Protein AF-A0A9N9L934-F1 (afdb_monomer_lite)

Secondary structure (DSSP, 8-state):
--S----S-HHHHHHHHHHHHHHHHHHHHHHHHHHHHHHHHHHT--TT---HHHHHHHHHHHT-HHHHHHHHHH-SSGGGGGGG---SEEPPPPHHHHHHHHHHHHHHHHHHS-GGGPPP---HHHHHHHTT-SEE--SS-TTT--S-BB-TT-S-SSS--SGGGHHHHH---GGGTEEEEEEEEEEE-SSSEEEEEEEEEE--TT-GGGTT-SS-EEEEEEEE-GGGHHHHHHHHHHHHHHHHHHHHHHHTT-

Sequence (254 aa):
MHDACAMISAGNLRETLSNRLAQYRAKIMKYNETILDRELAKQQIDKESERKSNIASILEELWGGDRRVVLQKDIRKVSDLYQLIPDGTVPLRDPESQSKTFLRLEAELNQTIVESHRPISLPDEIKVFASLTGGLVGPGFAMLQETTVVTALLPSCFEVKSPDSLPNATGLLAKYGWEFLAGFQWGGSGHEGTSHVVYGICTNKDEHHFEKAETLGWLYVMTYSYDQVEVYKYLDEFVEDYTEAYAEMCEHWG

pLDDT: mean 74.45, std 14.85, range [29.39, 95.38]

Foldseek 3Di:
DPPPPDDPDPVVLLVLLLVLLVVLLVVQLVVLVVVLVVVCVVVVHDQFDQDLVSLLVSCVVFADDPVSVVVSVVDRGNVVVSVVAGSQFAAADDPVVLVVLQVVVQVVLCVQFDPVPPRDHDDVSLVSNSRNTQWGQFHGYNVGSQWWTQGSGDFDPDDCPDQVCVCVVQVQDVVQQKDWGGKGWRITTPAWKTKIKTWIAHPDCVPPVCNPRNDTDIDIGMGGDDDPCPRVVSVVVSVVSSVVVVVVVVVVPD

Organism: NCBI:txid746836

Structure (mmCIF, N/CA/C/O backbone):
data_AF-A0A9N9L934-F1
#
_entry.id   AF-A0A9N9L934-F1
#
loop_
_atom_site.group_PDB
_atom_site.id
_atom_site.type_symbol
_atom_site.label_atom_id
_atom_site.label_alt_id
_atom_site.label_comp_id
_atom_site.label_asym_id
_atom_site.label_entity_id
_atom_site.label_seq_id
_atom_site.pdbx_PDB_ins_code
_atom_site.Cartn_x
_atom_site.Cartn_y
_atom_site.Cartn_z
_atom_site.occupancy
_atom_site.B_iso_or_equiv
_atom_site.auth_seq_id
_atom_site.auth_comp_id
_atom_site.auth_asym_id
_atom_site.auth_atom_id
_atom_site.pdbx_PDB_model_num
ATOM 1 N N . MET A 1 1 ? 4.732 7.168 -39.415 1.00 33.06 1 MET A N 1
ATOM 2 C CA . MET A 1 1 ? 3.576 6.746 -38.596 1.00 33.06 1 MET A CA 1
ATOM 3 C C . MET A 1 1 ? 3.797 7.214 -37.166 1.00 33.06 1 MET A C 1
ATOM 5 O O . MET A 1 1 ? 3.928 6.416 -36.253 1.00 33.06 1 MET A O 1
ATOM 9 N N . HIS A 1 2 ? 3.906 8.529 -37.011 1.00 33.97 2 HIS A N 1
ATOM 10 C CA . HIS A 1 2 ? 3.782 9.205 -35.727 1.00 33.97 2 HIS A CA 1
ATOM 11 C C . HIS A 1 2 ? 2.312 9.637 -35.618 1.00 33.97 2 HIS A C 1
ATOM 13 O O . HIS A 1 2 ? 1.699 9.879 -36.658 1.00 33.97 2 HIS A O 1
ATOM 19 N N . ASP A 1 3 ? 1.774 9.688 -34.401 1.00 35.81 3 ASP A N 1
ATOM 20 C CA . ASP A 1 3 ? 0.410 10.132 -34.049 1.00 35.81 3 ASP A CA 1
ATOM 21 C C . ASP A 1 3 ? -0.728 9.095 -34.093 1.00 35.81 3 ASP A C 1
ATOM 23 O O . ASP A 1 3 ? -1.799 9.346 -34.637 1.00 35.81 3 ASP A O 1
ATOM 27 N N . ALA A 1 4 ? -0.542 7.953 -33.422 1.00 29.39 4 ALA A N 1
ATOM 28 C CA . ALA A 1 4 ? -1.671 7.131 -32.953 1.00 29.39 4 ALA A CA 1
ATOM 29 C C . ALA A 1 4 ? -1.535 6.645 -31.492 1.00 29.39 4 ALA A C 1
ATOM 31 O O . ALA A 1 4 ? -2.343 5.849 -31.033 1.00 29.39 4 ALA A O 1
ATOM 32 N N . CYS A 1 5 ? -0.541 7.141 -30.743 1.00 34.12 5 CYS A N 1
ATOM 33 C CA . CYS A 1 5 ? -0.258 6.727 -29.360 1.00 34.12 5 CYS A CA 1
ATOM 34 C C . CYS A 1 5 ? -0.829 7.711 -28.317 1.00 34.12 5 CYS A C 1
ATOM 36 O O . CYS A 1 5 ? -0.217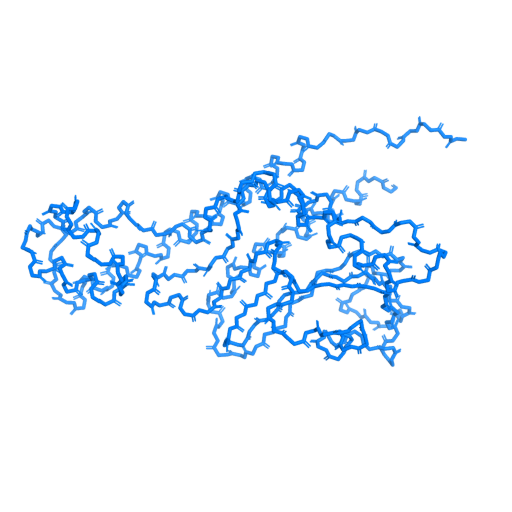 7.969 -27.284 1.00 34.12 5 CYS A O 1
ATOM 38 N N . ALA A 1 6 ? -1.975 8.330 -28.615 1.00 40.72 6 ALA A N 1
ATOM 39 C CA . ALA A 1 6 ? -2.635 9.263 -27.712 1.00 40.72 6 ALA A CA 1
ATOM 40 C C . ALA A 1 6 ? -4.036 8.758 -27.341 1.00 40.72 6 ALA A C 1
ATOM 42 O O . ALA A 1 6 ? -4.918 8.675 -28.190 1.00 40.72 6 ALA A O 1
ATOM 43 N N . MET A 1 7 ? -4.215 8.544 -26.033 1.00 42.53 7 MET A N 1
ATOM 44 C CA . MET A 1 7 ? -5.479 8.474 -25.291 1.00 42.53 7 MET A CA 1
ATOM 45 C C . MET A 1 7 ? -6.236 7.133 -25.258 1.00 42.53 7 MET A C 1
ATOM 47 O O . MET A 1 7 ? -7.344 7.022 -25.774 1.00 42.53 7 MET A O 1
ATOM 51 N N . ILE A 1 8 ? -5.767 6.201 -24.420 1.00 44.62 8 ILE A N 1
ATOM 52 C CA . ILE A 1 8 ? -6.637 5.811 -23.299 1.00 44.62 8 ILE A CA 1
ATOM 53 C C . ILE A 1 8 ? -6.388 6.798 -22.164 1.00 44.62 8 ILE A C 1
ATOM 55 O O . ILE A 1 8 ? -5.251 7.137 -21.847 1.00 44.62 8 ILE A O 1
ATOM 59 N N . SER A 1 9 ? -7.468 7.347 -21.616 1.00 52.06 9 SER A N 1
ATOM 60 C CA . SER A 1 9 ? -7.385 8.449 -20.667 1.00 52.06 9 SER A CA 1
ATOM 61 C C . SER A 1 9 ? -6.812 7.977 -19.329 1.00 52.06 9 SER A C 1
ATOM 63 O O . SER A 1 9 ? -7.165 6.910 -18.828 1.00 52.06 9 SER A O 1
ATOM 65 N N . ALA A 1 10 ? -6.038 8.844 -18.672 1.00 54.38 10 ALA A N 1
ATOM 66 C CA . ALA A 1 10 ? -5.726 8.731 -17.244 1.00 54.38 10 ALA A CA 1
ATOM 67 C C . ALA A 1 10 ? -6.982 8.504 -16.361 1.00 54.38 10 ALA A C 1
ATOM 69 O O . ALA A 1 10 ? -6.864 8.094 -15.209 1.00 54.38 10 ALA A O 1
ATOM 70 N N . GLY A 1 11 ? -8.186 8.748 -16.903 1.00 58.69 11 GLY A N 1
ATOM 71 C CA . GLY A 1 11 ? -9.469 8.428 -16.288 1.00 58.69 11 GLY A CA 1
ATOM 72 C C . GLY A 1 11 ? -9.695 6.932 -16.056 1.00 58.69 11 GLY A C 1
ATOM 73 O O . GLY A 1 11 ? -10.110 6.582 -14.958 1.00 58.69 11 GLY A O 1
ATOM 74 N N . ASN A 1 12 ? -9.362 6.052 -17.011 1.00 78.75 12 ASN A N 1
ATOM 75 C CA . ASN A 1 12 ? -9.598 4.605 -16.860 1.00 78.75 12 ASN A CA 1
ATOM 76 C C . ASN A 1 12 ? -8.667 3.979 -15.801 1.00 78.75 12 ASN A C 1
ATOM 78 O O . ASN A 1 12 ? -9.105 3.232 -14.926 1.00 78.75 12 ASN A O 1
ATOM 82 N N . LEU A 1 13 ? -7.387 4.372 -15.810 1.00 79.81 13 LEU A N 1
ATOM 83 C CA . LEU A 1 13 ? -6.413 3.933 -14.808 1.00 79.81 13 LEU A CA 1
ATOM 84 C C . LEU A 1 13 ? -6.795 4.426 -13.405 1.00 79.81 13 LEU A C 1
ATOM 86 O O . LEU A 1 13 ? -6.829 3.650 -12.453 1.00 79.81 13 LEU A O 1
ATOM 90 N N . ARG A 1 14 ? -7.143 5.712 -13.264 1.00 85.19 14 ARG A N 1
ATOM 91 C CA . ARG A 1 14 ? -7.554 6.281 -11.972 1.00 85.19 14 ARG A CA 1
ATOM 92 C C . ARG A 1 14 ? -8.816 5.626 -11.422 1.00 85.19 14 ARG A C 1
ATOM 94 O O . ARG A 1 14 ? -8.873 5.371 -10.222 1.00 85.19 14 ARG A O 1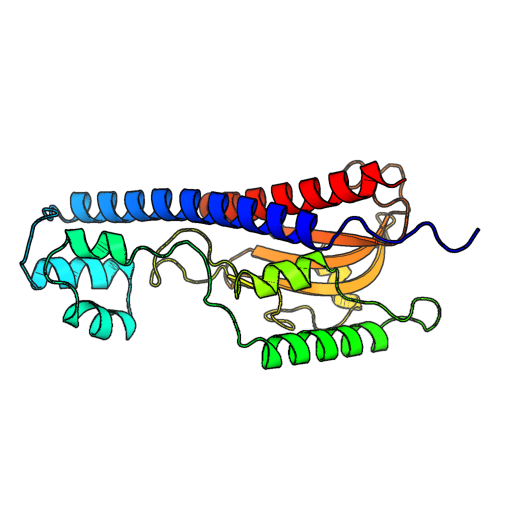
ATOM 101 N N . GLU A 1 15 ? -9.809 5.368 -12.267 1.00 86.88 15 GLU A N 1
ATOM 102 C CA . GLU A 1 15 ? -11.048 4.701 -11.865 1.00 86.88 15 GLU A CA 1
ATOM 103 C C . GLU A 1 15 ? -10.784 3.263 -11.407 1.00 86.88 15 GLU A C 1
ATOM 105 O O . GLU A 1 15 ? -11.199 2.880 -10.311 1.00 86.88 15 GLU A O 1
ATOM 110 N N . THR A 1 16 ? -10.012 2.501 -12.183 1.00 84.44 16 THR A N 1
ATOM 111 C CA . THR A 1 16 ? -9.631 1.123 -11.848 1.00 84.44 16 THR A CA 1
ATOM 112 C C . THR A 1 16 ? -8.892 1.057 -10.510 1.00 84.44 16 THR A C 1
ATOM 114 O O . THR A 1 16 ? -9.293 0.312 -9.612 1.00 84.44 16 THR A O 1
ATOM 117 N N . LEU A 1 17 ? -7.875 1.903 -10.322 1.00 83.94 17 LEU A N 1
ATOM 118 C CA . LEU A 1 17 ? -7.106 1.973 -9.077 1.00 83.94 17 LEU A CA 1
ATOM 119 C C . LEU A 1 17 ? -7.951 2.431 -7.885 1.00 83.94 17 LEU A C 1
ATOM 121 O O . LEU A 1 17 ? -7.804 1.905 -6.782 1.00 83.94 17 LEU A O 1
ATOM 125 N N . SER A 1 18 ? -8.873 3.371 -8.097 1.00 89.19 18 SER A N 1
ATOM 126 C CA . SER A 1 18 ? -9.820 3.804 -7.068 1.00 89.19 18 SER A CA 1
ATOM 127 C C . SER A 1 18 ? -10.743 2.660 -6.636 1.00 89.19 18 SER A C 1
ATOM 129 O O . SER A 1 18 ? -10.967 2.472 -5.438 1.00 89.19 18 SER A O 1
ATOM 131 N N . ASN A 1 19 ? -11.249 1.870 -7.585 1.00 88.19 19 ASN A N 1
ATOM 132 C CA . ASN A 1 19 ? -12.126 0.734 -7.301 1.00 88.19 19 ASN A CA 1
ATOM 133 C C . ASN A 1 19 ? -11.390 -0.374 -6.536 1.00 88.19 19 ASN A C 1
ATOM 135 O O . ASN A 1 19 ? -11.904 -0.866 -5.528 1.00 88.19 19 ASN A O 1
ATOM 139 N N . ARG A 1 20 ? -10.165 -0.721 -6.948 1.00 85.75 20 ARG A N 1
ATOM 140 C CA . ARG A 1 20 ? -9.325 -1.699 -6.236 1.00 85.75 20 ARG A CA 1
ATOM 141 C C . ARG A 1 20 ? -8.972 -1.220 -4.826 1.00 85.75 20 ARG A C 1
ATOM 143 O O . ARG A 1 20 ? -9.092 -1.986 -3.872 1.00 85.75 20 ARG A O 1
ATOM 150 N N . LEU A 1 21 ? -8.636 0.063 -4.658 1.00 87.25 21 LEU A N 1
ATOM 151 C CA . LEU A 1 21 ? -8.367 0.644 -3.338 1.00 87.25 21 LEU A CA 1
ATOM 152 C C . LEU A 1 21 ? -9.606 0.592 -2.429 1.00 87.25 21 LEU A C 1
ATOM 154 O O . LEU A 1 21 ? -9.484 0.312 -1.238 1.00 87.25 21 LEU A O 1
ATOM 158 N N . ALA A 1 22 ? -10.803 0.828 -2.972 1.00 90.69 22 ALA A N 1
ATOM 159 C CA . ALA A 1 22 ? -12.050 0.706 -2.218 1.00 90.69 22 ALA A CA 1
ATOM 160 C C . ALA A 1 22 ? -12.321 -0.743 -1.772 1.00 90.69 22 ALA A C 1
ATOM 162 O O . ALA A 1 22 ? -12.725 -0.966 -0.630 1.00 90.69 22 ALA A O 1
ATOM 163 N N . GLN A 1 23 ? -12.058 -1.728 -2.636 1.00 88.38 23 GLN A N 1
ATOM 164 C CA . GLN A 1 23 ? -12.175 -3.149 -2.291 1.00 88.38 23 GLN A CA 1
ATOM 165 C C . GLN A 1 23 ? -11.180 -3.551 -1.198 1.00 88.38 23 GLN A C 1
ATOM 167 O O . GLN A 1 23 ? -11.574 -4.203 -0.230 1.00 88.38 23 GLN A O 1
ATOM 172 N N . TYR A 1 24 ? -9.920 -3.122 -1.315 1.00 86.75 24 TYR A N 1
ATOM 173 C CA . TYR A 1 24 ? -8.906 -3.318 -0.279 1.00 86.75 24 TYR A CA 1
ATOM 174 C C . TYR A 1 24 ? -9.366 -2.723 1.059 1.00 86.75 24 TYR A C 1
ATOM 176 O O . TYR A 1 24 ? -9.441 -3.444 2.053 1.00 86.75 24 TYR A O 1
ATOM 184 N N . ARG A 1 25 ? -9.787 -1.449 1.078 1.00 89.12 25 ARG A N 1
ATOM 185 C CA . ARG A 1 25 ? -10.303 -0.781 2.287 1.00 89.12 25 ARG A CA 1
ATOM 186 C C . ARG A 1 25 ? -11.445 -1.563 2.929 1.00 89.12 25 ARG A C 1
ATOM 188 O O . ARG A 1 25 ? -11.425 -1.794 4.133 1.00 89.12 25 ARG A O 1
ATOM 195 N N . ALA A 1 26 ? -12.406 -2.028 2.133 1.00 90.75 26 ALA A N 1
ATOM 196 C CA . ALA A 1 26 ? -13.529 -2.818 2.630 1.00 90.75 26 ALA A CA 1
ATOM 197 C C . ALA A 1 26 ? -13.086 -4.163 3.236 1.00 90.75 26 ALA A C 1
ATOM 199 O O . ALA A 1 26 ? -13.579 -4.547 4.300 1.00 90.75 26 ALA A O 1
ATOM 200 N N . LYS A 1 27 ? -12.138 -4.868 2.596 1.00 87.56 27 LYS A N 1
ATOM 201 C CA . LYS A 1 27 ? -11.550 -6.109 3.131 1.00 87.56 27 LYS A CA 1
ATOM 202 C C . LYS A 1 27 ? -10.860 -5.849 4.477 1.00 87.56 27 LYS A C 1
ATOM 204 O O . LYS A 1 27 ? -11.138 -6.560 5.443 1.00 87.56 27 LYS A O 1
ATOM 209 N N . ILE A 1 28 ? -10.019 -4.814 4.558 1.00 86.25 28 ILE A N 1
ATOM 210 C CA . ILE A 1 28 ? -9.276 -4.478 5.779 1.00 86.25 28 ILE A CA 1
ATOM 211 C C . ILE A 1 28 ? -10.203 -4.031 6.906 1.00 86.25 28 ILE A C 1
ATOM 213 O O . ILE A 1 28 ? -10.061 -4.512 8.028 1.00 86.25 28 ILE A O 1
ATOM 217 N N . MET A 1 29 ? -11.187 -3.176 6.619 1.00 90.75 29 MET A N 1
ATOM 218 C CA . MET A 1 29 ? -12.170 -2.757 7.619 1.00 90.75 29 MET A CA 1
ATOM 219 C C . MET A 1 29 ? -12.890 -3.963 8.221 1.00 90.75 29 MET A C 1
ATOM 221 O O . MET A 1 29 ? -12.912 -4.102 9.439 1.00 90.75 29 MET A O 1
ATOM 225 N N . LYS A 1 30 ? -13.378 -4.894 7.392 1.00 90.75 30 LYS A N 1
ATOM 226 C CA . LYS A 1 30 ? -14.038 -6.120 7.866 1.00 90.75 30 LYS A CA 1
ATOM 227 C C . LYS A 1 30 ? -13.120 -6.987 8.738 1.00 90.75 30 LYS A C 1
ATOM 229 O O . LYS A 1 30 ? -13.559 -7.594 9.719 1.00 90.75 30 LYS A O 1
ATOM 234 N N . TYR A 1 31 ? -11.841 -7.071 8.385 1.00 86.81 31 TYR A N 1
ATOM 235 C CA . TYR A 1 31 ? -10.863 -7.809 9.180 1.00 86.81 31 TYR A CA 1
ATOM 236 C C . TYR A 1 31 ? -10.608 -7.131 10.535 1.00 86.81 31 TYR A C 1
ATOM 238 O O . TYR A 1 31 ? -10.635 -7.783 11.578 1.00 86.81 31 TYR A O 1
ATOM 246 N N . ASN A 1 32 ? -10.448 -5.810 10.542 1.00 88.38 32 ASN A N 1
ATOM 247 C CA . ASN A 1 32 ? -10.221 -5.033 11.758 1.00 88.38 32 ASN A CA 1
ATOM 248 C C . ASN A 1 32 ? -11.457 -5.001 12.669 1.00 88.38 32 ASN A C 1
ATOM 250 O O . ASN A 1 32 ? -11.318 -5.075 13.889 1.00 88.38 32 ASN A O 1
ATOM 254 N N . GLU A 1 33 ? -12.662 -4.989 12.099 1.00 92.62 33 GLU A N 1
ATOM 255 C CA . GLU A 1 33 ? -13.915 -5.229 12.826 1.00 92.62 33 GLU A CA 1
ATOM 256 C C . GLU A 1 33 ? -13.889 -6.585 13.533 1.00 92.62 33 GLU A C 1
ATOM 258 O O . GLU A 1 33 ? -14.220 -6.673 14.713 1.00 92.62 33 GLU A O 1
ATOM 263 N N . THR A 1 34 ? -13.421 -7.629 12.844 1.00 90.69 34 THR A N 1
ATOM 264 C CA . THR A 1 34 ? -13.296 -8.975 13.421 1.00 90.69 34 THR A CA 1
ATOM 265 C C . THR A 1 34 ? -12.280 -9.009 14.568 1.00 90.69 34 THR A C 1
ATOM 267 O O . THR A 1 34 ? -12.514 -9.687 15.569 1.00 90.69 34 THR A O 1
ATOM 270 N N . ILE A 1 35 ? -11.164 -8.279 14.463 1.00 88.19 35 ILE A N 1
ATOM 271 C CA . ILE A 1 35 ? -10.197 -8.140 15.565 1.00 88.19 35 ILE A CA 1
ATOM 272 C C . ILE A 1 35 ? -10.851 -7.448 16.764 1.00 88.19 35 ILE A C 1
ATOM 274 O O . ILE A 1 35 ? -10.744 -7.948 17.884 1.00 88.19 35 ILE A O 1
ATOM 278 N N . LEU A 1 36 ? -11.556 -6.335 16.540 1.00 92.00 36 LEU A N 1
ATOM 279 C CA . LEU A 1 36 ? -12.241 -5.613 17.612 1.00 92.00 36 LEU A CA 1
ATOM 280 C C . LEU A 1 36 ? -13.301 -6.494 18.287 1.00 92.00 36 LEU A C 1
ATOM 282 O O . LEU A 1 36 ? -13.336 -6.575 19.511 1.00 92.00 36 LEU A O 1
ATOM 286 N N . ASP A 1 37 ? -14.113 -7.213 17.509 1.00 93.50 37 ASP A N 1
ATOM 287 C CA . ASP A 1 37 ? -15.101 -8.169 18.023 1.00 93.50 37 ASP A CA 1
ATOM 288 C C . ASP A 1 37 ? -14.458 -9.248 18.906 1.00 93.50 37 ASP A C 1
ATOM 290 O O . ASP A 1 37 ? -14.972 -9.564 19.984 1.00 93.50 37 ASP A O 1
ATOM 294 N N . ARG A 1 38 ? -13.321 -9.806 18.471 1.00 90.75 38 ARG A N 1
ATOM 295 C CA . ARG A 1 38 ? -12.569 -10.806 19.243 1.00 90.75 38 ARG A CA 1
ATOM 296 C C . ARG A 1 38 ? -12.041 -10.229 20.549 1.00 90.75 38 ARG A C 1
ATOM 298 O O . ARG A 1 38 ? -12.136 -10.900 21.575 1.00 90.75 38 ARG A O 1
ATOM 305 N N . GLU A 1 39 ? -11.525 -9.004 20.528 1.00 91.94 39 GLU A N 1
ATOM 306 C CA . GLU A 1 39 ? -10.996 -8.369 21.734 1.00 91.94 39 GLU A CA 1
ATOM 307 C C . GLU A 1 39 ? -12.108 -8.053 22.742 1.00 91.94 39 GLU A C 1
ATOM 309 O O . GLU A 1 39 ? -11.971 -8.339 23.932 1.00 91.94 39 GLU A O 1
ATOM 314 N N . LEU A 1 40 ? -13.263 -7.574 22.271 1.00 93.75 40 LEU A N 1
ATOM 315 C CA . LEU A 1 40 ? -14.441 -7.372 23.119 1.00 93.75 40 LEU A CA 1
ATOM 316 C C . LEU A 1 40 ? -14.920 -8.677 23.761 1.00 93.75 40 LEU A C 1
ATOM 318 O O . LEU A 1 40 ? -15.208 -8.701 24.959 1.00 93.75 40 LEU A O 1
ATOM 322 N N . ALA A 1 41 ? -14.959 -9.772 22.997 1.00 94.19 41 ALA A N 1
ATOM 323 C CA . ALA A 1 41 ? -15.335 -11.086 23.512 1.00 94.19 41 ALA A CA 1
ATOM 324 C C . ALA A 1 41 ? -14.325 -11.615 24.547 1.00 94.19 41 ALA A C 1
ATOM 326 O O . ALA A 1 41 ? -14.728 -12.097 25.607 1.00 94.19 41 ALA A O 1
ATOM 327 N N . LYS A 1 42 ? -13.020 -11.478 24.274 1.00 94.25 42 LYS A N 1
ATOM 328 C CA . LYS A 1 42 ? -11.923 -11.863 25.180 1.00 94.25 42 LYS A CA 1
ATOM 329 C C . LYS A 1 42 ? -11.999 -11.115 26.511 1.00 94.25 42 LYS A C 1
ATOM 331 O O . LYS A 1 42 ? -11.839 -11.731 27.563 1.00 94.25 42 LYS A O 1
ATOM 336 N N . GLN A 1 43 ? -12.295 -9.817 26.473 1.00 94.50 43 GLN A N 1
ATOM 337 C CA . GLN A 1 43 ? -12.425 -8.977 27.668 1.00 94.50 43 GLN A CA 1
ATOM 338 C C . GLN A 1 43 ? -13.832 -9.004 28.296 1.00 94.50 43 GLN A C 1
ATOM 340 O O . GLN A 1 43 ? -14.037 -8.402 29.349 1.00 94.50 43 GLN A O 1
ATOM 345 N N . GLN A 1 44 ? -14.795 -9.704 27.683 1.00 95.19 44 GLN A N 1
ATOM 346 C CA . GLN A 1 44 ? -16.204 -9.763 28.105 1.00 95.19 44 GLN A CA 1
ATOM 347 C C . GLN A 1 44 ? -16.851 -8.370 28.230 1.00 95.19 44 GLN A C 1
ATOM 349 O O . GLN A 1 44 ? -17.624 -8.096 29.152 1.00 95.19 44 GLN A O 1
ATOM 354 N N . ILE A 1 45 ? -16.521 -7.470 27.302 1.00 95.25 45 ILE A N 1
ATOM 355 C CA . ILE A 1 45 ? -17.029 -6.097 27.263 1.00 95.25 45 ILE A CA 1
ATOM 356 C C . ILE A 1 45 ? -18.206 -6.010 26.287 1.00 95.25 45 ILE A C 1
ATOM 358 O O . ILE A 1 45 ? -18.098 -6.378 25.121 1.00 95.25 45 ILE A O 1
ATOM 362 N N . ASP A 1 46 ? -19.329 -5.471 26.764 1.00 94.19 46 ASP A N 1
ATOM 363 C CA . ASP A 1 46 ? -20.511 -5.205 25.942 1.00 94.19 46 ASP A CA 1
ATOM 364 C C . ASP A 1 46 ? -20.298 -4.009 24.992 1.00 94.19 46 ASP A C 1
ATOM 366 O O . ASP A 1 46 ? -19.712 -2.993 25.383 1.00 94.19 46 ASP A O 1
ATOM 370 N N . LYS A 1 47 ? -20.805 -4.107 23.754 1.00 93.25 47 LYS A N 1
ATOM 371 C CA . LYS A 1 47 ? -20.667 -3.065 22.715 1.00 93.25 47 LYS A CA 1
ATOM 372 C C . LYS A 1 47 ? -21.343 -1.744 23.096 1.00 93.25 47 LYS A C 1
ATOM 374 O O . LYS A 1 47 ? -20.890 -0.682 22.678 1.00 93.25 47 LYS A O 1
ATOM 379 N N . GLU A 1 48 ? -22.377 -1.784 23.923 1.00 95.38 48 GLU A N 1
ATOM 380 C CA . GLU A 1 48 ? -23.110 -0.607 24.393 1.00 95.38 48 GLU A CA 1
ATOM 381 C C . GLU A 1 48 ? -22.585 -0.092 25.742 1.00 95.38 48 GLU A C 1
ATOM 383 O O . GLU A 1 48 ? -23.141 0.834 26.329 1.00 95.38 48 GLU A O 1
ATOM 388 N N . SER A 1 49 ? -21.480 -0.647 26.250 1.00 93.50 49 SER A N 1
ATOM 389 C CA . SER A 1 49 ? -20.861 -0.171 27.483 1.00 93.50 49 SER A CA 1
ATOM 390 C C . SER A 1 49 ? -20.376 1.281 27.362 1.00 93.50 49 SER A C 1
ATOM 392 O O . SER A 1 49 ? -19.433 1.577 26.630 1.00 93.50 49 SER A O 1
ATOM 394 N N . GLU A 1 50 ? -20.907 2.155 28.217 1.00 94.06 50 GLU A N 1
ATOM 395 C CA . GLU A 1 50 ? -20.444 3.542 28.417 1.00 94.06 50 GLU A CA 1
ATOM 396 C C . GLU A 1 50 ? -19.345 3.667 29.494 1.00 94.06 50 GLU A C 1
ATOM 398 O O . GLU A 1 50 ? -18.865 4.756 29.823 1.00 94.06 50 GLU A O 1
ATOM 403 N N . ARG A 1 51 ? -18.932 2.549 30.109 1.00 92.38 51 ARG A N 1
ATOM 404 C CA . ARG A 1 51 ? -17.914 2.568 31.168 1.00 92.38 51 ARG A CA 1
ATOM 405 C C . ARG A 1 51 ? -16.565 3.002 30.598 1.00 92.38 51 ARG A C 1
ATOM 407 O O . ARG A 1 51 ? -15.953 2.279 29.814 1.00 92.38 51 ARG A O 1
ATOM 414 N N . LYS A 1 52 ? -16.044 4.132 31.088 1.00 89.88 52 LYS A N 1
ATOM 415 C CA . LYS A 1 52 ? -14.730 4.668 30.684 1.00 89.88 52 LYS A CA 1
ATOM 416 C C . LYS A 1 52 ? -13.581 3.674 30.860 1.00 89.88 52 LYS A C 1
ATOM 418 O O . LYS A 1 52 ? -12.656 3.693 30.059 1.00 89.88 52 LYS A O 1
ATOM 423 N N . SER A 1 53 ? -13.640 2.809 31.875 1.00 91.25 53 SER A N 1
ATOM 424 C CA . SER A 1 53 ? -12.645 1.752 32.102 1.00 91.25 53 SER A CA 1
ATOM 425 C C . SER A 1 53 ? -12.626 0.713 30.980 1.00 91.25 53 SER A C 1
ATOM 427 O O . SER A 1 53 ? -11.556 0.281 30.576 1.00 91.25 53 SER A O 1
ATOM 429 N N . ASN A 1 54 ? -13.795 0.357 30.441 1.00 92.06 54 ASN A N 1
ATOM 430 C CA . ASN A 1 54 ? -13.914 -0.613 29.354 1.00 92.06 54 ASN A CA 1
ATOM 431 C C . ASN A 1 54 ? -13.337 -0.033 28.056 1.00 92.06 54 ASN A C 1
ATOM 433 O O . ASN A 1 54 ? -12.512 -0.666 27.407 1.00 92.06 54 ASN A O 1
ATOM 437 N N . ILE A 1 55 ? -13.698 1.214 27.732 1.00 90.62 55 ILE A N 1
ATOM 438 C CA . ILE A 1 55 ? -13.141 1.945 26.582 1.00 90.62 55 ILE A CA 1
ATOM 439 C C . ILE A 1 55 ? -11.616 2.074 26.717 1.00 90.62 55 ILE A C 1
ATOM 441 O O . ILE A 1 55 ? -10.882 1.805 25.770 1.00 90.62 55 ILE A O 1
ATOM 445 N N . ALA A 1 56 ? -11.130 2.451 27.903 1.00 89.00 56 ALA A N 1
ATOM 446 C CA . ALA A 1 56 ? -9.702 2.618 28.156 1.00 89.00 56 ALA A CA 1
ATOM 447 C C . ALA A 1 56 ? -8.906 1.316 28.000 1.00 89.00 56 ALA A C 1
ATOM 449 O O . ALA A 1 56 ? -7.769 1.396 27.541 1.00 89.00 56 ALA A O 1
ATOM 450 N N . SER A 1 57 ? -9.492 0.171 28.370 1.00 89.69 57 SER A N 1
ATOM 451 C CA . SER A 1 57 ? -8.893 -1.167 28.248 1.00 89.69 57 SER A CA 1
ATOM 452 C C . SER A 1 57 ? -8.741 -1.594 26.784 1.00 89.69 57 SER A C 1
ATOM 454 O O . SER A 1 57 ? -7.669 -2.016 26.367 1.00 89.69 57 SER A O 1
ATOM 456 N N . ILE A 1 58 ? -9.776 -1.396 25.959 1.00 89.31 58 ILE A N 1
ATOM 457 C CA . ILE A 1 58 ? -9.714 -1.725 24.524 1.00 89.31 58 ILE A CA 1
ATOM 458 C C . ILE A 1 58 ? -8.738 -0.813 23.775 1.00 89.31 58 ILE A C 1
ATOM 460 O O . ILE A 1 58 ? -7.956 -1.278 22.947 1.00 89.31 58 ILE A O 1
ATOM 464 N N . LEU A 1 59 ? -8.746 0.489 24.076 1.00 88.31 59 LEU A N 1
ATOM 465 C CA . LEU A 1 59 ? -7.797 1.427 23.472 1.00 88.31 59 LEU A CA 1
ATOM 466 C C . LEU A 1 59 ? -6.344 1.127 23.869 1.00 88.31 59 LEU A C 1
ATOM 468 O O . LEU A 1 59 ? -5.442 1.384 23.072 1.00 88.31 59 LEU A O 1
ATOM 472 N N . GLU A 1 60 ? -6.125 0.620 25.086 1.00 86.50 60 GLU A N 1
ATOM 473 C CA . GLU A 1 60 ? -4.807 0.183 25.552 1.00 86.50 60 GLU A CA 1
ATOM 474 C C . GLU A 1 60 ? -4.289 -0.993 24.745 1.00 86.50 60 GLU A C 1
ATOM 476 O O . GLU A 1 60 ? -3.144 -0.938 24.328 1.00 86.50 60 GLU A O 1
ATOM 481 N N . GLU A 1 61 ? -5.132 -1.988 24.480 1.00 85.69 61 GLU A N 1
ATOM 482 C CA . GLU A 1 61 ? -4.740 -3.189 23.740 1.00 85.69 61 GLU A CA 1
ATOM 483 C C . GLU A 1 61 ? -4.526 -2.919 22.240 1.00 85.69 61 GLU A C 1
ATOM 485 O O . GLU A 1 61 ? -3.621 -3.479 21.629 1.00 85.69 61 GLU A O 1
ATOM 490 N N . LEU A 1 62 ? -5.358 -2.070 21.622 1.00 84.31 62 LEU A N 1
ATOM 491 C CA . LEU A 1 62 ? -5.417 -1.976 20.158 1.00 84.31 62 LEU A CA 1
ATOM 492 C C . LEU A 1 62 ? -4.779 -0.699 19.573 1.00 84.31 62 LEU A C 1
ATOM 494 O O . LEU A 1 62 ? -4.097 -0.775 18.551 1.00 84.31 62 LEU A O 1
ATOM 498 N N . TRP A 1 63 ? -4.952 0.485 20.176 1.00 81.25 63 TRP A N 1
ATOM 499 C CA . TRP A 1 63 ? -4.519 1.756 19.553 1.00 81.25 63 TRP A CA 1
ATOM 500 C C . TRP A 1 63 ? -3.195 2.321 20.082 1.00 81.25 63 TRP A C 1
ATOM 502 O O . TRP A 1 63 ? -2.479 2.942 19.301 1.00 81.25 63 TRP A O 1
ATOM 512 N N . GLY A 1 64 ? -2.862 2.120 21.362 1.00 69.94 64 GLY A N 1
ATOM 513 C CA . GLY A 1 64 ? -1.582 2.525 21.969 1.00 69.94 64 GLY A CA 1
ATOM 514 C C . GLY A 1 64 ? -1.192 4.010 21.871 1.00 69.94 64 GLY A C 1
ATOM 515 O O . GLY A 1 64 ? -1.856 4.839 21.243 1.00 69.94 64 GLY A O 1
ATOM 516 N N . GLY A 1 65 ? -0.084 4.352 22.540 1.00 68.19 65 GLY A N 1
ATOM 517 C CA . GLY A 1 65 ? 0.600 5.651 22.445 1.00 68.19 65 GLY A CA 1
ATOM 518 C C . GLY A 1 65 ? -0.268 6.901 22.671 1.00 68.19 65 GLY A C 1
ATOM 519 O O . GLY A 1 65 ? -1.290 6.873 23.356 1.00 68.19 65 GLY A O 1
ATOM 520 N N . ASP A 1 66 ? 0.140 8.020 22.067 1.00 64.75 66 ASP A N 1
ATOM 521 C CA . ASP A 1 66 ? -0.525 9.328 22.209 1.00 64.75 66 ASP A CA 1
ATOM 522 C C . ASP A 1 66 ? -1.921 9.373 21.561 1.00 64.75 66 ASP A C 1
ATOM 524 O O . ASP A 1 66 ? -2.793 10.138 21.989 1.00 64.75 66 ASP A O 1
ATOM 528 N N . ARG A 1 67 ? -2.176 8.516 20.558 1.00 65.06 67 ARG A N 1
ATOM 529 C CA . ARG A 1 67 ? -3.494 8.402 19.908 1.00 65.06 67 ARG A CA 1
ATOM 530 C C . ARG A 1 67 ? -4.573 7.946 20.888 1.00 65.06 67 ARG A C 1
ATOM 532 O O . ARG A 1 67 ? -5.702 8.425 20.792 1.00 65.06 67 ARG A O 1
ATOM 539 N N . ARG A 1 68 ? -4.229 7.121 21.882 1.00 69.19 68 ARG A N 1
ATOM 540 C CA . ARG A 1 68 ? -5.135 6.705 22.966 1.00 69.19 68 ARG A CA 1
ATOM 541 C C . ARG A 1 68 ? -5.775 7.896 23.686 1.00 69.19 68 ARG A C 1
ATOM 543 O O . ARG A 1 68 ? -6.982 7.899 23.917 1.00 69.19 68 ARG A O 1
ATOM 550 N N . VAL A 1 69 ? -4.980 8.914 24.021 1.00 65.75 69 VAL A N 1
ATOM 551 C CA . VAL A 1 69 ? -5.419 10.072 24.825 1.00 65.75 69 VAL A CA 1
ATOM 552 C C . VAL A 1 69 ? -6.366 10.978 24.042 1.00 65.75 69 VAL A C 1
ATOM 554 O O . VAL A 1 69 ? -7.281 11.572 24.616 1.00 65.75 69 VAL A O 1
ATOM 557 N N . VAL A 1 70 ? -6.151 11.085 22.730 1.00 67.50 70 VAL A N 1
ATOM 558 C CA . VAL A 1 70 ? -7.008 11.869 21.835 1.00 67.50 70 VAL A CA 1
ATOM 559 C C . VAL A 1 70 ? -8.349 11.165 21.648 1.00 67.50 70 VAL A C 1
ATOM 561 O O . VAL A 1 70 ? -9.387 11.764 21.913 1.00 67.50 70 VAL A O 1
ATOM 564 N N . LEU A 1 71 ? -8.330 9.875 21.299 1.00 72.25 71 LEU A N 1
ATOM 565 C CA . LEU A 1 71 ? -9.548 9.108 21.018 1.00 72.25 71 LEU A CA 1
ATOM 566 C C . LEU A 1 71 ? -10.469 8.999 22.241 1.00 72.25 71 LEU A C 1
ATOM 568 O O . LEU A 1 71 ? -11.688 9.087 22.116 1.00 72.25 71 LEU A O 1
ATOM 572 N N . GLN A 1 72 ? -9.904 8.887 23.446 1.00 71.50 72 GLN A N 1
ATOM 573 C CA . GLN A 1 72 ? -10.683 8.737 24.678 1.00 71.50 72 GLN A CA 1
ATOM 574 C C . GLN A 1 72 ? -11.593 9.941 25.000 1.00 71.50 72 GLN A C 1
ATOM 576 O O . GLN A 1 72 ? -12.524 9.799 25.794 1.00 71.50 72 GLN A O 1
ATOM 581 N N . LYS A 1 73 ? -11.343 11.123 24.419 1.00 72.31 73 LYS A N 1
ATOM 582 C CA . LYS A 1 73 ? -12.180 12.317 24.636 1.00 72.31 73 LYS A 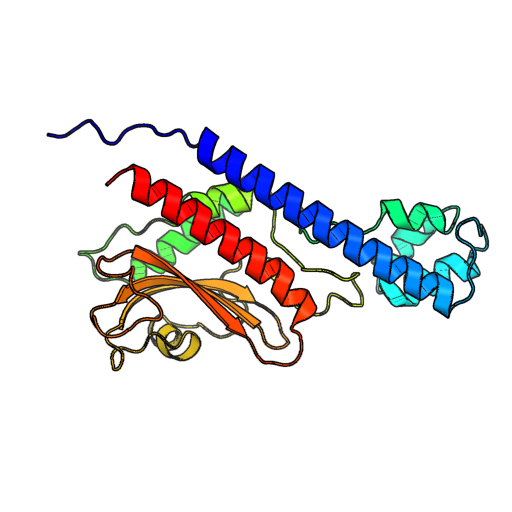CA 1
ATOM 583 C C . LYS A 1 73 ? -13.463 12.310 23.805 1.00 72.31 73 LYS A C 1
ATOM 585 O O . LYS A 1 73 ? -14.450 12.902 24.241 1.00 72.31 73 LYS A O 1
ATOM 590 N N . ASP A 1 74 ? -13.448 11.616 22.671 1.00 78.69 74 ASP A N 1
ATOM 591 C CA . ASP A 1 74 ? -14.515 11.673 21.670 1.00 78.69 74 ASP A CA 1
ATOM 592 C C . ASP A 1 74 ? -15.426 10.431 21.694 1.00 78.69 74 ASP A C 1
ATOM 594 O O .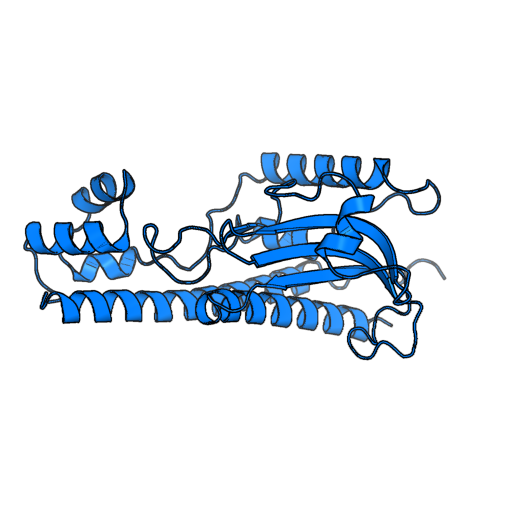 ASP A 1 74 ? -16.542 10.467 21.178 1.00 78.69 74 ASP A O 1
ATOM 598 N N . ILE A 1 75 ? -14.992 9.354 22.358 1.00 87.12 75 ILE A N 1
ATOM 599 C CA . ILE A 1 75 ? -15.728 8.088 22.490 1.00 87.12 75 ILE A CA 1
ATOM 600 C C . ILE A 1 75 ? -16.655 8.130 23.710 1.00 87.12 75 ILE A C 1
ATOM 602 O O . ILE A 1 75 ? -16.204 8.333 24.843 1.00 87.12 75 ILE A O 1
ATOM 606 N N . ARG A 1 76 ? -17.953 7.882 23.503 1.00 87.94 76 ARG A N 1
ATOM 607 C CA . ARG A 1 76 ? -18.962 7.829 24.578 1.00 87.94 76 ARG A CA 1
ATOM 608 C C . ARG A 1 76 ? -19.283 6.398 24.990 1.00 87.94 76 ARG A C 1
ATOM 610 O O . ARG A 1 76 ? -19.473 6.141 26.177 1.00 87.94 76 ARG A O 1
ATOM 617 N N . LYS A 1 77 ? -19.296 5.476 24.030 1.00 93.25 77 LYS A N 1
ATOM 618 C CA . LYS A 1 77 ? -19.530 4.044 24.242 1.00 93.25 77 LYS A CA 1
ATOM 619 C C . LYS A 1 77 ? -18.623 3.186 23.372 1.00 93.25 77 LYS A C 1
ATOM 621 O O . LYS A 1 77 ? -18.070 3.648 22.378 1.00 93.25 77 LYS A O 1
ATOM 626 N N . VAL A 1 78 ? -18.486 1.915 23.740 1.00 92.44 78 VAL A N 1
ATOM 627 C CA . VAL A 1 78 ? -17.617 0.951 23.044 1.00 92.44 78 VAL A CA 1
ATOM 628 C C . VAL A 1 78 ? -17.933 0.851 21.547 1.00 92.44 78 VAL A C 1
ATOM 630 O O . VAL A 1 78 ? -17.008 0.803 20.743 1.00 92.44 78 VAL A O 1
ATOM 633 N N . SER A 1 79 ? -19.202 0.902 21.137 1.00 94.00 79 SER A N 1
ATOM 634 C CA . SER A 1 79 ? -19.584 0.843 19.720 1.00 94.00 79 SER A CA 1
ATOM 635 C C . SER A 1 79 ? -19.047 2.011 18.884 1.00 94.00 79 SER A C 1
ATOM 637 O O . SER A 1 79 ? -18.944 1.888 17.667 1.00 94.00 79 SER A O 1
ATOM 639 N N . ASP A 1 80 ? -18.702 3.146 19.502 1.00 92.75 80 ASP A N 1
ATOM 640 C CA . ASP A 1 80 ? -18.139 4.286 18.768 1.00 92.75 80 ASP A CA 1
ATOM 641 C C . ASP A 1 80 ? -16.732 3.955 18.230 1.00 92.75 80 ASP A C 1
ATOM 643 O O . ASP A 1 80 ? -16.296 4.537 17.239 1.00 92.75 80 ASP A O 1
ATOM 647 N N . LEU A 1 81 ? -16.048 2.955 18.807 1.00 90.25 81 LEU A N 1
ATOM 648 C CA . LEU A 1 81 ? -14.750 2.462 18.328 1.00 90.25 81 LEU A CA 1
ATOM 649 C C . LEU A 1 81 ? -14.809 1.906 16.899 1.00 90.25 81 LEU A C 1
ATOM 651 O O . LEU A 1 81 ? -13.809 1.975 16.190 1.00 90.25 81 LEU A O 1
ATOM 655 N N . TYR A 1 82 ? -15.966 1.413 16.443 1.00 91.62 82 TYR A N 1
ATOM 656 C CA . TYR A 1 82 ? -16.122 0.902 15.075 1.00 91.62 82 TYR A CA 1
ATOM 657 C C . TYR A 1 82 ? -15.975 2.008 14.024 1.00 91.62 82 TYR A C 1
ATOM 659 O O . TYR A 1 82 ? -15.539 1.745 12.909 1.00 91.62 82 TYR A O 1
ATOM 667 N N . GLN A 1 83 ? -16.268 3.261 14.384 1.00 89.38 83 GLN A N 1
ATOM 668 C CA . GLN A 1 83 ? -16.080 4.418 13.499 1.00 89.38 83 GLN A CA 1
ATOM 669 C C . GLN A 1 83 ? -14.607 4.826 13.371 1.00 89.38 83 GLN A C 1
ATOM 671 O O . GLN A 1 83 ? -14.253 5.615 12.500 1.00 89.38 83 GLN A O 1
ATOM 676 N N . LEU A 1 84 ? -13.755 4.306 14.256 1.00 87.94 84 LEU A N 1
ATOM 677 C CA . LEU A 1 84 ? -12.331 4.617 14.334 1.00 87.94 84 LEU A CA 1
ATOM 678 C C . LEU A 1 84 ? -11.462 3.495 13.764 1.00 87.94 84 LEU A C 1
ATOM 680 O O . LEU A 1 84 ? -10.232 3.594 13.804 1.00 87.94 84 LEU A O 1
ATOM 684 N N . ILE A 1 85 ? -12.089 2.427 13.262 1.00 88.62 85 ILE A N 1
ATOM 685 C CA . ILE A 1 85 ? -11.394 1.302 12.650 1.00 88.62 85 ILE A CA 1
ATOM 686 C C . ILE A 1 85 ? -10.584 1.809 11.453 1.00 88.62 85 ILE A C 1
ATOM 688 O O . ILE A 1 85 ? -11.154 2.425 10.549 1.00 88.62 85 ILE A O 1
ATOM 692 N N . PRO A 1 86 ? -9.261 1.568 11.425 1.00 86.31 86 PRO A N 1
ATOM 693 C CA . PRO A 1 86 ? -8.449 1.966 10.293 1.00 86.31 86 PRO A CA 1
ATOM 694 C C . PRO A 1 86 ? -8.843 1.150 9.061 1.00 86.31 86 PRO A C 1
ATOM 696 O O . PRO A 1 86 ? -9.048 -0.063 9.134 1.00 86.31 86 PRO A O 1
ATOM 699 N N . ASP A 1 87 ? -8.891 1.820 7.913 1.00 87.81 87 ASP A N 1
ATOM 700 C CA . ASP A 1 87 ? -9.202 1.220 6.612 1.00 87.81 87 ASP A CA 1
ATOM 701 C C . ASP A 1 87 ? -7.975 0.587 5.930 1.00 87.81 87 ASP A C 1
ATOM 703 O O . ASP A 1 87 ? -8.027 0.202 4.763 1.00 87.81 87 ASP A O 1
ATOM 707 N N . GLY A 1 88 ? -6.853 0.511 6.650 1.00 83.44 88 GLY A N 1
ATOM 708 C CA . GLY A 1 88 ? -5.588 -0.008 6.141 1.00 83.44 88 GLY A CA 1
ATOM 709 C C . GLY A 1 88 ? -4.821 0.962 5.247 1.00 83.44 88 GLY A C 1
ATOM 710 O O . GLY A 1 88 ? -3.894 0.510 4.571 1.00 83.44 88 GLY A O 1
ATOM 711 N N . THR A 1 89 ? -5.180 2.252 5.215 1.00 85.69 89 THR A N 1
ATOM 712 C CA . THR A 1 89 ? -4.503 3.275 4.405 1.00 85.69 89 THR A CA 1
ATOM 713 C C . THR A 1 89 ? -3.897 4.407 5.235 1.00 85.69 89 THR A C 1
ATOM 715 O O . THR A 1 89 ? -4.289 4.683 6.369 1.00 85.69 89 THR A O 1
ATOM 718 N N . VAL A 1 90 ? -2.907 5.080 4.651 1.00 82.69 90 VAL A N 1
ATOM 719 C CA . VAL A 1 90 ? -2.293 6.297 5.182 1.00 82.69 90 VAL A CA 1
ATOM 720 C C . VAL A 1 90 ? -2.973 7.510 4.536 1.00 82.69 90 VAL A C 1
ATOM 722 O O . VAL A 1 90 ? -3.226 7.496 3.322 1.00 82.69 90 VAL A O 1
ATOM 725 N N . PRO A 1 91 ? -3.242 8.584 5.303 1.00 81.94 91 PRO A N 1
ATOM 726 C CA . PRO A 1 91 ? -3.743 9.835 4.750 1.00 81.94 91 PRO A CA 1
ATOM 727 C C . PRO A 1 91 ? -2.891 10.354 3.590 1.00 81.94 91 PRO A C 1
ATOM 729 O O . PRO A 1 91 ? -1.673 10.165 3.556 1.00 81.94 91 PRO A O 1
ATOM 732 N N . LEU A 1 92 ? -3.545 11.034 2.648 1.00 81.81 92 LEU A N 1
ATOM 733 C CA . LEU A 1 92 ? -2.880 11.654 1.507 1.00 81.81 92 LEU A CA 1
ATOM 734 C C . LEU A 1 92 ? -1.783 12.619 1.959 1.00 81.81 92 LEU A C 1
ATOM 736 O O . LEU A 1 92 ? -1.964 13.401 2.894 1.00 81.81 92 LEU A O 1
ATOM 740 N N . ARG A 1 93 ? -0.660 12.583 1.240 1.00 74.25 93 ARG A N 1
ATOM 741 C CA . ARG A 1 93 ? 0.356 13.633 1.328 1.00 74.25 93 ARG A CA 1
ATOM 742 C C . ARG A 1 93 ? -0.134 14.868 0.583 1.00 74.25 93 ARG A C 1
ATOM 744 O O . ARG A 1 93 ? -0.981 14.777 -0.305 1.00 74.25 93 ARG A O 1
ATOM 751 N N . ASP A 1 94 ? 0.408 16.026 0.932 1.00 83.56 94 ASP A N 1
ATOM 752 C CA . ASP A 1 94 ? 0.125 17.238 0.182 1.00 83.56 94 ASP A CA 1
ATOM 753 C C . ASP A 1 94 ? 0.631 17.096 -1.275 1.00 83.56 94 ASP A C 1
ATOM 755 O O . ASP A 1 94 ? 1.735 16.581 -1.500 1.00 83.56 94 ASP A O 1
ATOM 759 N N . PRO A 1 95 ? -0.152 17.535 -2.283 1.00 83.38 95 PRO A N 1
ATOM 760 C CA . PRO A 1 95 ? 0.199 17.337 -3.692 1.00 83.38 95 PRO A CA 1
ATOM 761 C C . PRO A 1 95 ? 1.546 17.948 -4.095 1.00 83.38 95 PRO A C 1
ATOM 763 O O . PRO A 1 95 ? 2.234 17.427 -4.976 1.00 83.38 95 PRO A O 1
ATOM 766 N N . GLU A 1 96 ? 1.940 19.050 -3.452 1.00 85.19 96 GLU A N 1
ATOM 767 C CA . GLU A 1 96 ? 3.196 19.739 -3.744 1.00 85.19 96 GLU A CA 1
ATOM 768 C C . GLU A 1 96 ? 4.406 18.915 -3.282 1.00 85.19 96 GLU A C 1
ATOM 770 O O . GLU A 1 96 ? 5.325 18.672 -4.070 1.00 85.19 96 GLU A O 1
ATOM 775 N N . SER A 1 97 ? 4.409 18.427 -2.040 1.00 82.19 97 SER A N 1
ATOM 776 C CA . SER A 1 97 ? 5.487 17.574 -1.522 1.00 82.19 97 SER A CA 1
ATOM 777 C C . SER A 1 97 ? 5.549 16.240 -2.248 1.00 82.19 97 SER A C 1
ATOM 779 O O . SER A 1 97 ? 6.640 15.727 -2.504 1.00 82.19 97 SER A O 1
ATOM 781 N N . GLN A 1 98 ? 4.400 15.694 -2.641 1.00 81.31 98 GLN A N 1
ATOM 782 C CA . GLN A 1 98 ? 4.344 14.496 -3.470 1.00 81.31 98 GLN A CA 1
ATOM 783 C C . GLN A 1 98 ? 5.000 14.722 -4.838 1.00 81.31 98 GLN A C 1
ATOM 785 O O . GLN A 1 98 ? 5.881 13.956 -5.225 1.00 81.31 98 GLN A O 1
ATOM 790 N N . SER A 1 99 ? 4.663 15.821 -5.518 1.00 84.81 99 SER A N 1
ATOM 791 C CA . SER A 1 99 ? 5.264 16.178 -6.811 1.00 84.81 99 SER A CA 1
ATOM 792 C C . SER A 1 99 ? 6.776 16.398 -6.704 1.00 84.81 99 SER A C 1
ATOM 794 O O . SER A 1 99 ? 7.539 15.904 -7.533 1.00 84.81 99 SER A O 1
ATOM 796 N N . LYS A 1 100 ? 7.236 17.073 -5.641 1.00 85.38 100 LYS A N 1
ATOM 797 C CA . LYS A 1 100 ? 8.672 17.234 -5.350 1.00 85.38 100 LYS A CA 1
ATOM 798 C C . LYS A 1 100 ? 9.364 15.890 -5.117 1.00 85.38 100 LYS A C 1
ATOM 800 O O . LYS A 1 100 ? 10.502 15.715 -5.543 1.00 85.38 100 LYS A O 1
ATOM 805 N N . THR A 1 101 ? 8.684 14.946 -4.468 1.00 83.00 101 THR A N 1
ATOM 806 C CA . THR A 1 101 ? 9.217 13.598 -4.228 1.00 83.00 101 THR A CA 1
ATOM 807 C C . THR A 1 101 ? 9.373 12.824 -5.537 1.00 83.00 101 THR A C 1
ATOM 809 O O . THR A 1 101 ? 10.426 12.228 -5.743 1.00 83.00 101 THR A O 1
ATOM 812 N N . PHE A 1 102 ? 8.391 12.890 -6.448 1.00 86.00 102 PHE A N 1
ATOM 813 C CA . PHE A 1 102 ? 8.503 12.268 -7.774 1.00 86.00 102 PHE A CA 1
ATOM 814 C C . PHE A 1 102 ? 9.683 12.822 -8.566 1.00 86.00 102 PHE A C 1
ATOM 816 O O . PHE A 1 102 ? 10.523 12.052 -9.017 1.00 86.00 102 PHE A O 1
ATOM 823 N N . LEU A 1 103 ? 9.780 14.150 -8.677 1.00 87.12 103 LEU A N 1
ATOM 824 C CA . LEU A 1 103 ? 10.849 14.801 -9.437 1.00 87.12 103 LEU A CA 1
ATOM 825 C C . LEU A 1 103 ? 12.233 14.450 -8.888 1.00 87.12 103 LEU A C 1
ATOM 827 O O . LEU A 1 103 ? 13.168 14.217 -9.651 1.00 87.12 103 LEU A O 1
ATOM 831 N N . ARG A 1 104 ? 12.365 14.399 -7.559 1.00 85.50 104 ARG A N 1
ATOM 832 C CA . ARG A 1 104 ? 13.611 13.999 -6.911 1.00 85.50 104 ARG A CA 1
ATOM 833 C C . ARG A 1 104 ? 13.961 12.543 -7.220 1.00 85.50 104 ARG A C 1
ATOM 835 O O . ARG A 1 104 ? 15.097 12.278 -7.594 1.00 85.50 104 ARG A O 1
ATOM 842 N N . LEU A 1 105 ? 13.006 11.626 -7.078 1.00 83.06 105 LEU A N 1
ATOM 843 C CA . LEU A 1 105 ? 13.231 10.204 -7.333 1.00 83.06 105 LEU A CA 1
ATOM 844 C C . LEU A 1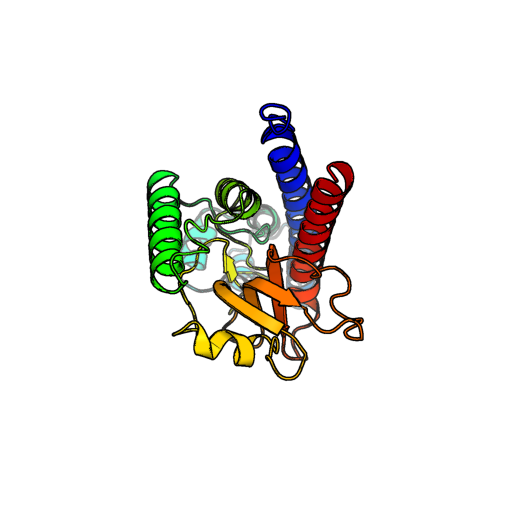 105 ? 13.572 9.943 -8.807 1.00 83.06 105 LEU A C 1
ATOM 846 O O . LEU A 1 105 ? 14.535 9.242 -9.093 1.00 83.06 105 LEU A O 1
ATOM 850 N N . GLU A 1 106 ? 12.850 10.557 -9.746 1.00 86.25 106 GLU A N 1
ATOM 851 C CA . GLU A 1 106 ? 13.162 10.470 -11.178 1.00 86.25 106 GLU A CA 1
ATOM 852 C C . GLU A 1 106 ? 14.565 11.017 -11.471 1.00 86.25 106 GLU A C 1
ATOM 854 O O . GLU A 1 106 ? 15.321 10.395 -12.215 1.00 86.25 106 GLU A O 1
ATOM 859 N N . ALA A 1 107 ? 14.966 12.135 -10.858 1.00 86.12 107 ALA A N 1
ATOM 860 C CA . ALA A 1 107 ? 16.319 12.665 -11.015 1.00 86.12 107 ALA A CA 1
ATOM 861 C C . ALA A 1 107 ? 17.394 11.706 -10.473 1.00 86.12 107 ALA A C 1
ATOM 863 O O . ALA A 1 107 ? 18.412 11.509 -11.136 1.00 86.12 107 ALA A O 1
ATOM 864 N N . GLU A 1 108 ? 17.171 11.096 -9.305 1.00 83.50 108 GLU A N 1
ATOM 865 C CA . GLU A 1 108 ? 18.082 10.110 -8.706 1.00 83.50 108 GLU A CA 1
ATOM 866 C C . GLU A 1 108 ? 18.209 8.855 -9.592 1.00 83.50 108 GLU A C 1
ATOM 868 O O . GLU A 1 108 ? 19.327 8.447 -9.908 1.00 83.50 108 GLU A O 1
ATOM 873 N N . LEU A 1 109 ? 17.093 8.310 -10.091 1.00 80.75 109 LEU A N 1
ATOM 874 C CA . LEU A 1 109 ? 17.089 7.169 -11.019 1.00 80.75 109 LEU A CA 1
ATOM 875 C C . LEU A 1 109 ? 17.827 7.494 -12.326 1.00 80.75 109 LEU A C 1
ATOM 877 O O . LEU A 1 109 ? 18.614 6.696 -12.826 1.00 80.75 109 LEU A O 1
ATOM 881 N N . ASN A 1 110 ? 17.626 8.688 -12.883 1.00 84.00 110 ASN A N 1
ATOM 882 C CA . ASN A 1 110 ? 18.290 9.081 -14.125 1.00 84.00 110 ASN A CA 1
ATOM 883 C C . ASN A 1 110 ? 19.800 9.288 -13.969 1.00 84.00 110 ASN A C 1
ATOM 885 O O . ASN A 1 110 ? 20.532 9.151 -14.947 1.00 84.00 110 ASN A O 1
ATOM 889 N N . GLN A 1 111 ? 20.297 9.594 -12.768 1.00 81.56 111 GLN A N 1
ATOM 890 C CA . GLN A 1 111 ? 21.739 9.708 -12.527 1.00 81.56 111 GLN A CA 1
ATOM 891 C C . GLN A 1 111 ? 22.447 8.350 -12.562 1.00 81.56 111 GLN A C 1
ATOM 893 O O . GLN A 1 111 ? 23.621 8.296 -12.930 1.00 81.56 111 GLN A O 1
ATOM 898 N N . THR A 1 112 ? 21.750 7.265 -12.218 1.00 72.44 112 THR A N 1
ATOM 899 C CA . THR A 1 112 ? 22.349 5.928 -12.092 1.00 72.44 112 THR A CA 1
ATOM 900 C C . THR A 1 112 ? 22.371 5.122 -13.388 1.00 72.44 112 THR A C 1
ATOM 902 O O . THR A 1 112 ? 23.063 4.113 -13.462 1.00 72.44 112 THR A O 1
ATOM 905 N N . ILE A 1 113 ? 21.641 5.556 -14.414 1.00 75.75 113 ILE A N 1
ATOM 906 C CA . ILE A 1 113 ? 21.446 4.799 -15.659 1.00 75.75 113 ILE A CA 1
ATOM 907 C C . ILE A 1 113 ? 22.308 5.393 -16.768 1.00 75.75 113 ILE A C 1
ATOM 909 O O . ILE A 1 113 ? 22.532 6.601 -16.787 1.00 75.75 113 ILE A O 1
ATOM 913 N N . VAL A 1 114 ? 22.789 4.581 -17.711 1.00 80.25 114 VAL A N 1
ATOM 914 C CA . VAL A 1 114 ? 23.531 5.072 -18.885 1.00 80.25 114 VAL A CA 1
ATOM 915 C C . VAL A 1 114 ? 22.668 5.980 -19.772 1.00 80.25 114 VAL A C 1
ATOM 917 O O . VAL A 1 114 ? 21.449 5.840 -19.843 1.00 80.25 114 VAL A O 1
ATOM 920 N N . GLU A 1 115 ? 23.306 6.924 -20.463 1.00 84.19 115 GLU A N 1
ATOM 921 C CA . GLU A 1 115 ? 22.624 8.001 -21.197 1.00 84.19 115 GLU A CA 1
ATOM 922 C C . GLU A 1 115 ? 21.630 7.503 -22.260 1.00 84.19 115 GLU A C 1
ATOM 924 O O . GLU A 1 115 ? 20.588 8.123 -22.450 1.00 84.19 115 GLU A O 1
ATOM 929 N N . SER A 1 116 ? 21.889 6.348 -22.881 1.00 85.00 116 SER A N 1
ATOM 930 C CA . SER A 1 116 ? 21.027 5.747 -23.910 1.00 85.00 116 SER A CA 1
ATOM 931 C C . SER A 1 116 ? 19.638 5.322 -23.424 1.00 85.00 116 SER A C 1
ATOM 933 O O . SER A 1 116 ? 18.760 5.113 -24.255 1.00 85.00 116 SER A O 1
ATOM 935 N N . HIS A 1 117 ? 19.432 5.185 -22.111 1.00 78.25 117 HIS A N 1
ATOM 936 C CA . HIS A 1 117 ? 18.148 4.788 -21.516 1.00 78.25 117 HIS A CA 1
ATOM 937 C C . HIS A 1 117 ? 17.472 5.925 -20.736 1.00 78.25 117 HIS A C 1
ATOM 939 O O . HIS A 1 117 ? 16.469 5.701 -20.062 1.00 78.25 117 HIS A O 1
ATOM 945 N N . ARG A 1 118 ? 18.004 7.151 -20.812 1.00 85.19 118 ARG A N 1
ATOM 946 C CA . ARG A 1 118 ? 17.395 8.344 -20.206 1.00 85.19 118 ARG A CA 1
ATOM 947 C C . ARG A 1 118 ? 16.446 9.034 -21.211 1.00 85.19 118 ARG A C 1
ATOM 949 O O . ARG A 1 118 ? 16.736 9.021 -22.406 1.00 85.19 118 ARG A O 1
ATOM 956 N N . PRO A 1 119 ? 15.379 9.722 -20.758 1.00 86.12 119 PRO A N 1
ATOM 957 C CA . PRO A 1 119 ? 14.940 9.820 -19.374 1.00 86.12 119 PRO A CA 1
ATOM 958 C C . PRO A 1 119 ? 14.089 8.617 -18.949 1.00 86.12 119 PRO A C 1
ATOM 960 O O . PRO A 1 119 ? 13.217 8.168 -19.687 1.00 86.12 119 PRO A O 1
ATOM 963 N N . ILE A 1 120 ? 14.287 8.160 -17.716 1.00 81.19 120 ILE A N 1
ATOM 964 C CA . ILE A 1 120 ? 13.349 7.277 -17.027 1.00 81.19 120 ILE A CA 1
ATOM 965 C C . ILE A 1 120 ? 12.348 8.119 -16.247 1.00 81.19 120 ILE A C 1
ATOM 967 O O . ILE A 1 120 ? 12.729 9.007 -15.482 1.00 81.19 120 ILE A O 1
ATOM 971 N N . SER A 1 121 ? 11.071 7.805 -16.414 1.00 86.50 121 SER A N 1
ATOM 972 C CA . SER A 1 121 ? 9.988 8.358 -15.609 1.00 86.50 121 SER A CA 1
ATOM 973 C C . SER A 1 121 ? 9.378 7.272 -14.740 1.00 86.50 121 SER A C 1
ATOM 975 O O . SER A 1 121 ? 9.337 6.099 -15.123 1.00 86.50 121 SER A O 1
ATOM 977 N N . LEU A 1 122 ? 8.899 7.676 -13.564 1.00 83.56 122 LEU A N 1
ATOM 978 C CA . LEU A 1 122 ? 8.120 6.792 -12.711 1.00 83.56 122 LEU A CA 1
ATOM 979 C C . LEU A 1 122 ? 6.843 6.371 -13.449 1.00 83.56 122 LEU A C 1
ATOM 981 O O . LEU A 1 122 ? 6.255 7.221 -14.132 1.00 83.56 122 LEU A O 1
ATOM 985 N N . PRO A 1 123 ? 6.396 5.120 -13.261 1.00 83.69 123 PRO A N 1
ATOM 986 C CA . PRO A 1 123 ? 5.139 4.654 -13.820 1.00 83.69 123 PRO A CA 1
ATOM 987 C C . PRO A 1 123 ? 3.956 5.550 -13.421 1.00 83.69 123 PRO A C 1
ATOM 989 O O . PRO A 1 123 ? 3.868 6.015 -12.275 1.00 83.69 123 PRO A O 1
ATOM 992 N N . ASP A 1 124 ? 3.048 5.810 -14.362 1.00 83.44 124 ASP A N 1
ATOM 993 C CA . ASP A 1 124 ? 1.902 6.702 -14.149 1.00 83.44 124 ASP A CA 1
ATOM 994 C C . ASP A 1 124 ? 0.959 6.159 -13.074 1.00 83.44 124 ASP A C 1
ATOM 996 O O . ASP A 1 124 ? 0.398 6.919 -12.285 1.00 83.44 124 ASP A O 1
ATOM 1000 N N . GLU A 1 125 ? 0.835 4.843 -12.974 1.00 78.81 125 GLU A N 1
ATOM 1001 C CA . GLU A 1 125 ? 0.030 4.160 -11.973 1.00 78.81 125 GLU A CA 1
ATOM 1002 C C . GLU A 1 125 ? 0.523 4.418 -10.541 1.00 78.81 125 GLU A C 1
ATOM 1004 O O . GLU A 1 125 ? -0.299 4.634 -9.650 1.00 78.81 125 GLU A O 1
ATOM 1009 N N . ILE A 1 126 ? 1.837 4.545 -10.322 1.00 81.62 126 ILE A N 1
ATOM 1010 C CA . ILE A 1 126 ? 2.406 4.912 -9.016 1.00 81.62 126 ILE A CA 1
ATOM 1011 C C . ILE A 1 126 ? 2.051 6.360 -8.689 1.00 81.62 126 ILE A C 1
ATOM 1013 O O . ILE A 1 126 ? 1.679 6.670 -7.554 1.00 81.62 126 ILE A O 1
ATOM 1017 N N . LYS A 1 127 ? 2.104 7.253 -9.685 1.00 84.38 127 LYS A N 1
ATOM 1018 C CA . LYS A 1 127 ? 1.718 8.662 -9.520 1.00 84.38 127 LYS A CA 1
ATOM 1019 C C . LYS A 1 127 ? 0.231 8.789 -9.192 1.00 84.38 127 LYS A C 1
ATOM 1021 O O . LYS A 1 127 ? -0.144 9.519 -8.270 1.00 84.38 127 LYS A O 1
ATOM 1026 N N . VAL A 1 128 ? -0.616 8.044 -9.902 1.00 84.88 128 VAL A N 1
ATOM 1027 C CA . VAL A 1 128 ? -2.062 7.995 -9.668 1.00 84.88 128 VAL A CA 1
ATOM 1028 C C . VAL A 1 128 ? -2.366 7.392 -8.300 1.00 84.88 128 VAL A C 1
ATOM 1030 O O . VAL A 1 128 ? -3.117 8.000 -7.540 1.00 84.88 128 VAL A O 1
ATOM 1033 N N . PHE A 1 129 ? -1.762 6.264 -7.938 1.00 82.81 129 PHE A N 1
ATOM 1034 C CA . PHE A 1 129 ? -1.972 5.613 -6.648 1.00 82.81 129 PHE A CA 1
ATOM 1035 C C . PHE A 1 129 ? -1.574 6.516 -5.480 1.00 82.81 129 PHE A C 1
ATOM 1037 O O . PHE A 1 129 ? -2.353 6.702 -4.544 1.00 82.81 129 PHE A O 1
ATOM 1044 N N . ALA A 1 130 ? -0.419 7.175 -5.572 1.00 83.12 130 ALA A N 1
ATOM 1045 C CA . ALA A 1 130 ? 0.020 8.108 -4.545 1.00 83.12 130 ALA A CA 1
ATOM 1046 C C . ALA A 1 130 ? -0.938 9.317 -4.413 1.00 83.12 130 ALA A C 1
ATOM 1048 O O . ALA A 1 130 ? -1.070 9.890 -3.331 1.00 83.12 130 ALA A O 1
ATOM 1049 N N . SER A 1 131 ? -1.653 9.685 -5.483 1.00 84.31 131 SER A N 1
ATOM 1050 C CA . SER A 1 131 ? -2.710 10.710 -5.433 1.00 84.31 131 SER A CA 1
ATOM 1051 C C . SER A 1 131 ? -4.035 10.221 -4.821 1.00 84.31 131 SER A C 1
ATOM 1053 O O . SER A 1 131 ? -4.930 11.032 -4.576 1.00 84.31 131 SER A O 1
ATOM 1055 N N . LEU A 1 132 ? -4.192 8.909 -4.611 1.00 86.31 132 LEU A N 1
ATOM 1056 C CA . LEU A 1 132 ? -5.372 8.270 -4.012 1.00 86.31 132 LEU A CA 1
ATOM 1057 C C . LEU A 1 132 ? -5.139 7.873 -2.544 1.00 86.31 132 LEU A C 1
ATOM 1059 O O . LEU A 1 132 ? -6.084 7.867 -1.750 1.00 86.31 132 LEU A O 1
ATOM 1063 N N . THR A 1 133 ? -3.893 7.586 -2.159 1.00 86.19 133 THR A N 1
ATOM 1064 C CA . THR A 1 133 ? -3.503 7.284 -0.776 1.00 86.19 133 THR A CA 1
ATOM 1065 C C . THR A 1 133 ? -2.035 7.628 -0.493 1.00 86.19 133 THR A C 1
ATOM 1067 O O . THR A 1 133 ? -1.189 7.582 -1.382 1.00 86.19 133 THR A O 1
ATOM 1070 N N . GLY A 1 134 ? -1.706 7.961 0.762 1.00 77.81 134 GLY A N 1
ATOM 1071 C CA . GLY A 1 134 ? -0.316 8.143 1.195 1.00 77.81 134 GLY A CA 1
ATOM 1072 C C . GLY A 1 134 ? 0.465 6.831 1.346 1.00 77.81 134 GLY A C 1
ATOM 1073 O O . GLY A 1 134 ? 1.686 6.867 1.513 1.00 77.81 134 GLY A O 1
ATOM 1074 N N . GLY A 1 135 ? -0.229 5.690 1.300 1.00 79.69 135 GLY A N 1
ATOM 1075 C CA . GLY A 1 135 ? 0.323 4.350 1.469 1.00 79.69 135 GLY A CA 1
ATOM 1076 C C . GLY A 1 135 ? -0.676 3.384 2.103 1.00 79.69 135 GLY A C 1
ATOM 1077 O O . GLY A 1 135 ? -1.776 3.767 2.491 1.00 79.69 135 GLY A O 1
ATOM 1078 N N . LEU A 1 136 ? -0.276 2.129 2.234 1.00 79.69 136 LEU A N 1
ATOM 1079 C CA . LEU A 1 136 ? -1.036 1.039 2.832 1.00 79.69 136 LEU A CA 1
ATOM 1080 C C . LEU A 1 136 ? -0.323 0.558 4.092 1.00 79.69 136 LEU A C 1
ATOM 1082 O O . LEU A 1 136 ? 0.903 0.597 4.153 1.00 79.69 136 LEU A O 1
ATOM 1086 N N . VAL A 1 137 ? -1.092 0.099 5.075 1.00 74.44 137 VAL A N 1
ATOM 1087 C CA . VAL A 1 137 ? -0.580 -0.342 6.385 1.00 74.44 137 VAL A CA 1
ATOM 1088 C C . VAL A 1 137 ? -0.963 -1.800 6.707 1.00 74.44 137 VAL A C 1
ATOM 1090 O O . VAL A 1 137 ? -0.589 -2.336 7.742 1.00 74.44 137 VAL A O 1
ATOM 1093 N N . GLY A 1 138 ? -1.725 -2.459 5.824 1.00 70.62 138 GLY A N 1
ATOM 1094 C CA . GLY A 1 138 ? -2.289 -3.790 6.072 1.00 70.62 138 GLY A CA 1
ATOM 1095 C C . GLY A 1 138 ? -3.362 -3.811 7.177 1.00 70.62 138 GLY A C 1
ATOM 1096 O O . GLY A 1 138 ? -3.730 -2.763 7.728 1.00 70.62 138 GLY A O 1
ATOM 1097 N N . PRO A 1 139 ? -3.913 -4.996 7.493 1.00 74.12 139 PRO A N 1
ATOM 1098 C CA . PRO A 1 139 ? -4.809 -5.167 8.634 1.00 74.12 139 PRO A CA 1
ATOM 1099 C C . PRO A 1 139 ? -4.108 -4.958 9.984 1.00 74.12 139 PRO A C 1
ATOM 1101 O O . PRO A 1 139 ? -2.900 -5.121 10.112 1.00 74.12 139 PRO A O 1
ATOM 1104 N N . GLY A 1 140 ? -4.894 -4.629 11.007 1.00 75.56 140 GLY A N 1
ATOM 1105 C CA . GLY A 1 140 ? -4.452 -4.356 12.373 1.00 75.56 140 GLY A CA 1
ATOM 1106 C C . GLY A 1 140 ? -4.826 -2.953 12.862 1.00 75.56 140 GLY A C 1
ATOM 1107 O O . GLY A 1 140 ? -5.319 -2.112 12.113 1.00 75.56 140 GLY A O 1
ATOM 1108 N N . PHE A 1 141 ? -4.566 -2.703 14.145 1.00 77.19 141 PHE A N 1
ATOM 1109 C CA . PHE A 1 141 ? -4.666 -1.388 14.793 1.00 77.19 141 PHE A CA 1
ATOM 1110 C C . PHE A 1 141 ? -3.276 -0.855 15.134 1.00 77.19 141 PHE A C 1
ATOM 1112 O O . PHE A 1 141 ? -2.331 -1.622 15.113 1.00 77.19 141 PHE A O 1
ATOM 1119 N N . ALA A 1 142 ? -3.122 0.423 15.481 1.00 65.00 142 ALA A N 1
ATOM 1120 C CA . ALA A 1 142 ? -1.804 1.056 15.616 1.00 65.00 142 ALA A CA 1
ATOM 1121 C C . ALA A 1 142 ? -0.807 0.359 16.582 1.00 65.00 142 ALA A C 1
ATOM 1123 O O . ALA A 1 142 ? 0.388 0.469 16.338 1.00 65.00 142 ALA A O 1
ATOM 1124 N N . MET A 1 143 ? -1.253 -0.386 17.610 1.00 59.09 143 MET A N 1
ATOM 1125 C CA . MET A 1 143 ? -0.362 -1.247 18.428 1.00 59.09 143 MET A CA 1
ATOM 1126 C C . MET A 1 143 ? 0.031 -2.561 17.748 1.00 59.09 143 MET A C 1
ATOM 1128 O O . MET A 1 143 ? 1.080 -3.118 18.036 1.00 59.09 143 MET A O 1
ATOM 1132 N N . LEU A 1 144 ? -0.836 -3.082 16.882 1.00 55.19 144 LEU A N 1
ATOM 1133 C CA . LEU A 1 144 ? -0.641 -4.325 16.131 1.00 55.19 144 LEU A CA 1
ATOM 1134 C C . LEU A 1 144 ? -0.035 -4.074 14.738 1.00 55.19 144 LEU A C 1
ATOM 1136 O O . LEU A 1 144 ? 0.453 -5.001 14.106 1.00 55.19 144 LEU A O 1
ATOM 1140 N N . GLN A 1 145 ? -0.065 -2.828 14.258 1.00 56.72 145 GLN A N 1
ATOM 1141 C CA . GLN A 1 145 ? 0.495 -2.353 12.989 1.00 56.72 145 GLN A CA 1
ATOM 1142 C C . GLN A 1 145 ? 1.959 -1.932 13.146 1.00 56.72 145 GLN A C 1
ATOM 1144 O O . GLN A 1 145 ? 2.444 -1.033 12.452 1.00 56.72 145 GLN A O 1
ATOM 1149 N N . GLU A 1 146 ? 2.691 -2.583 14.047 1.00 48.88 146 GLU A N 1
ATOM 1150 C CA . GLU A 1 146 ? 4.143 -2.524 14.033 1.00 48.88 146 GLU A CA 1
ATOM 1151 C C . GLU A 1 146 ? 4.620 -3.287 12.799 1.00 48.88 146 GLU A C 1
ATOM 1153 O O . GLU A 1 146 ? 4.888 -4.480 12.850 1.00 48.88 146 GLU A O 1
ATOM 1158 N N . THR A 1 147 ? 4.652 -2.606 11.653 1.00 51.09 147 THR A N 1
ATOM 1159 C CA . THR A 1 147 ? 5.823 -2.492 10.770 1.00 51.09 147 THR A CA 1
ATOM 1160 C C . THR A 1 147 ? 5.501 -2.449 9.285 1.00 51.09 147 THR A C 1
ATOM 1162 O O . THR A 1 147 ? 6.330 -1.926 8.552 1.00 51.09 147 THR A O 1
ATOM 1165 N N . THR A 1 148 ? 4.349 -2.904 8.801 1.00 53.12 148 THR A N 1
ATOM 1166 C CA . THR A 1 148 ? 4.138 -2.995 7.346 1.00 53.12 148 THR A CA 1
ATOM 1167 C C . THR A 1 148 ? 3.594 -1.703 6.769 1.00 53.12 148 THR A C 1
ATOM 1169 O O . THR A 1 148 ? 2.405 -1.433 6.887 1.00 53.12 148 THR A O 1
ATOM 1172 N N . VAL A 1 149 ? 4.440 -0.911 6.105 1.00 60.47 149 VAL A N 1
ATOM 1173 C CA . VAL A 1 149 ? 3.977 0.255 5.344 1.00 60.47 149 VAL A CA 1
ATOM 1174 C C . VAL A 1 149 ? 4.413 0.134 3.887 1.00 60.47 149 VAL A C 1
ATOM 1176 O O . VAL A 1 149 ? 5.593 0.253 3.555 1.00 60.47 149 VAL A O 1
ATOM 1179 N N . VAL A 1 150 ? 3.446 -0.064 2.991 1.00 63.03 150 VAL A N 1
ATOM 1180 C CA . VAL A 1 150 ? 3.664 0.038 1.542 1.00 63.03 150 VAL A CA 1
ATOM 1181 C C . VAL A 1 150 ? 3.314 1.453 1.123 1.00 63.03 150 VAL A C 1
ATOM 1183 O O . VAL A 1 150 ? 2.144 1.805 1.014 1.00 63.03 150 VAL A O 1
ATOM 1186 N N . THR A 1 151 ? 4.311 2.308 0.917 1.00 63.97 151 THR A N 1
ATOM 1187 C CA . THR A 1 151 ? 4.057 3.669 0.435 1.00 63.97 151 THR A CA 1
ATOM 1188 C C . THR A 1 151 ? 4.606 3.831 -0.961 1.00 63.97 151 THR A C 1
ATOM 1190 O O . THR A 1 151 ? 5.806 3.675 -1.166 1.00 63.97 151 THR A O 1
ATOM 1193 N N . ALA A 1 152 ? 3.778 4.344 -1.864 1.00 55.97 152 ALA A N 1
ATOM 1194 C CA . ALA A 1 152 ? 4.178 4.680 -3.226 1.00 55.97 152 ALA A CA 1
ATOM 1195 C C . ALA A 1 152 ? 5.478 5.510 -3.325 1.00 55.97 152 ALA A C 1
ATOM 1197 O O . ALA A 1 152 ? 6.074 5.577 -4.393 1.00 55.97 152 ALA A O 1
ATOM 1198 N N . LEU A 1 153 ? 5.887 6.185 -2.237 1.00 56.22 153 LEU A N 1
ATOM 1199 C CA . LEU A 1 153 ? 6.998 7.128 -2.196 1.00 56.22 153 LEU A CA 1
ATOM 1200 C C . LEU A 1 153 ? 7.704 7.180 -0.837 1.00 56.22 153 LEU A C 1
ATOM 1202 O O . LEU A 1 153 ? 7.720 8.226 -0.171 1.00 56.22 153 LEU A O 1
ATOM 1206 N N . LEU A 1 154 ? 8.318 6.084 -0.416 1.00 55.78 154 LEU A N 1
ATOM 1207 C CA . LEU A 1 154 ? 9.411 6.194 0.540 1.00 55.78 154 LEU A CA 1
ATOM 1208 C C . LEU A 1 154 ? 10.733 5.998 -0.209 1.00 55.78 154 LEU A C 1
ATOM 1210 O O . LEU A 1 154 ? 11.033 4.887 -0.633 1.00 55.78 154 LEU A O 1
ATOM 1214 N N . PRO A 1 155 ? 11.541 7.059 -0.367 1.00 48.19 155 PRO A N 1
ATOM 1215 C CA . PRO A 1 155 ? 12.936 6.900 -0.747 1.00 48.19 155 PRO A CA 1
ATOM 1216 C C . PRO A 1 155 ? 13.615 6.025 0.314 1.00 48.19 155 PRO A C 1
ATOM 1218 O O . PRO A 1 155 ? 13.560 6.378 1.491 1.00 48.19 155 PRO A O 1
ATOM 1221 N N . SER A 1 156 ? 14.161 4.879 -0.106 1.00 51.12 156 SER A N 1
ATOM 1222 C CA . SER A 1 156 ? 14.981 3.937 0.678 1.00 51.12 156 SER A CA 1
ATOM 1223 C C . SER A 1 156 ? 14.714 3.928 2.192 1.00 51.12 156 SER A C 1
ATOM 1225 O O . SER A 1 156 ? 15.413 4.568 2.977 1.00 51.12 156 SER A O 1
ATOM 1227 N N . CYS A 1 157 ? 13.718 3.164 2.644 1.00 41.31 157 CYS A N 1
ATOM 1228 C CA . CYS A 1 157 ? 13.549 2.993 4.090 1.00 41.31 157 CYS A CA 1
ATOM 1229 C C . CYS A 1 157 ? 14.624 2.082 4.654 1.00 41.31 157 CYS A C 1
ATOM 1231 O O . CYS A 1 157 ? 15.189 2.395 5.694 1.00 41.31 157 CYS A O 1
ATOM 1233 N N . PHE A 1 158 ? 14.924 0.968 3.990 1.00 46.03 158 PHE A N 1
ATOM 1234 C CA . PHE A 1 158 ? 15.840 -0.017 4.537 1.00 46.03 158 PHE A CA 1
ATOM 1235 C C . PHE A 1 158 ? 16.560 -0.732 3.379 1.00 46.03 158 PHE A C 1
ATOM 1237 O O . PHE A 1 158 ? 15.974 -1.464 2.599 1.00 46.03 158 PHE A O 1
ATOM 1244 N N . GLU A 1 159 ? 17.866 -0.467 3.279 1.00 50.19 159 GLU A N 1
ATOM 1245 C CA . GLU A 1 159 ? 18.901 -1.339 2.687 1.00 50.19 159 GLU A CA 1
ATOM 1246 C C . GLU A 1 159 ? 19.256 -1.281 1.189 1.00 50.19 159 GLU A C 1
ATOM 1248 O O . GLU A 1 159 ? 20.412 -1.588 0.886 1.00 50.19 159 GLU A O 1
ATOM 1253 N N . VAL A 1 160 ? 18.436 -0.767 0.264 1.00 50.66 160 VAL A N 1
ATOM 1254 C CA . VAL A 1 160 ? 18.931 -0.530 -1.116 1.00 50.66 160 VAL A CA 1
ATOM 1255 C C . VAL A 1 160 ? 19.628 0.830 -1.206 1.00 50.66 160 VAL A C 1
ATOM 1257 O O . VAL A 1 160 ? 19.007 1.864 -1.452 1.00 50.66 160 VAL A O 1
ATOM 1260 N N . LYS A 1 161 ? 20.942 0.840 -0.964 1.00 52.81 161 LYS A N 1
ATOM 1261 C CA . LYS A 1 161 ? 21.782 2.058 -0.975 1.00 52.81 161 LYS A CA 1
ATOM 1262 C C . LYS A 1 161 ? 22.434 2.340 -2.332 1.00 52.81 161 LYS A C 1
ATOM 1264 O O . LYS A 1 161 ? 22.971 3.427 -2.528 1.00 52.81 161 LYS A O 1
ATOM 1269 N N . SER A 1 162 ? 22.399 1.375 -3.249 1.00 57.88 162 SER A N 1
ATOM 1270 C CA . SER A 1 162 ? 22.899 1.509 -4.620 1.00 57.88 162 SER A CA 1
ATOM 1271 C C . SER A 1 162 ? 22.156 0.570 -5.580 1.00 57.88 162 SER A C 1
ATOM 1273 O O . SER A 1 162 ? 21.693 -0.487 -5.140 1.00 57.88 162 SER A O 1
ATOM 1275 N N . PRO A 1 163 ? 22.092 0.895 -6.887 1.00 59.34 163 PRO A N 1
ATOM 1276 C CA . PRO A 1 163 ? 21.566 -0.006 -7.917 1.00 59.34 163 PRO A CA 1
ATOM 1277 C C . PRO A 1 163 ? 22.155 -1.424 -7.829 1.00 59.34 163 PRO A C 1
ATOM 1279 O O . PRO A 1 163 ? 21.425 -2.400 -7.947 1.00 59.34 163 PRO A O 1
ATOM 1282 N N . ASP A 1 164 ? 23.443 -1.545 -7.495 1.00 63.97 164 ASP A N 1
ATOM 1283 C CA . ASP A 1 164 ? 24.154 -2.830 -7.408 1.00 63.97 164 ASP A CA 1
ATOM 1284 C C . ASP A 1 164 ? 23.672 -3.750 -6.269 1.00 63.97 164 ASP A C 1
ATOM 1286 O O . ASP A 1 164 ? 23.861 -4.966 -6.323 1.00 63.97 164 ASP A O 1
ATOM 1290 N N . SER A 1 165 ? 23.053 -3.199 -5.218 1.00 71.56 165 SER A N 1
ATOM 1291 C CA . SER A 1 165 ? 22.487 -3.997 -4.113 1.00 71.56 165 SER A CA 1
ATOM 1292 C C . SER A 1 165 ? 21.125 -4.610 -4.439 1.00 71.56 165 SER A C 1
ATOM 1294 O O . SER A 1 165 ? 20.713 -5.588 -3.812 1.00 71.56 165 SER A O 1
ATOM 1296 N N . LEU A 1 166 ? 20.438 -4.063 -5.438 1.00 72.06 166 LEU A N 1
ATOM 1297 C CA . LEU A 1 166 ? 19.045 -4.365 -5.722 1.00 72.06 166 LEU A CA 1
ATOM 1298 C C . LEU A 1 166 ? 18.848 -5.773 -6.329 1.00 72.06 166 LEU A C 1
ATOM 1300 O O . LEU A 1 166 ? 17.960 -6.484 -5.855 1.00 72.06 166 LEU A O 1
ATOM 1304 N N . PRO A 1 167 ? 19.703 -6.264 -7.252 1.00 75.81 167 PRO A N 1
ATOM 1305 C CA . PRO A 1 167 ? 19.651 -7.652 -7.727 1.00 75.81 167 PRO A CA 1
ATOM 1306 C C . PRO A 1 167 ? 19.751 -8.699 -6.611 1.00 75.81 167 PRO A C 1
ATOM 1308 O O . PRO A 1 167 ? 19.069 -9.719 -6.651 1.00 75.81 167 PRO A O 1
ATOM 1311 N N . ASN A 1 168 ? 20.574 -8.448 -5.586 1.00 75.00 168 ASN A N 1
ATOM 1312 C CA . ASN A 1 168 ? 20.703 -9.358 -4.445 1.00 75.00 168 ASN A CA 1
ATOM 1313 C C . ASN A 1 168 ? 19.467 -9.318 -3.540 1.00 75.00 168 ASN A C 1
ATOM 1315 O O . ASN A 1 168 ? 19.044 -10.362 -3.056 1.00 75.00 168 ASN A O 1
ATOM 1319 N N . ALA A 1 169 ? 18.889 -8.132 -3.335 1.00 71.81 169 ALA A N 1
ATOM 1320 C CA . ALA A 1 169 ? 17.679 -7.964 -2.535 1.00 71.81 169 ALA A CA 1
ATOM 1321 C C . ALA A 1 169 ? 16.440 -8.581 -3.204 1.00 71.81 169 ALA A C 1
ATOM 1323 O O . ALA A 1 169 ? 15.561 -9.075 -2.514 1.00 71.81 169 ALA A O 1
ATOM 1324 N N . THR A 1 170 ? 16.378 -8.567 -4.538 1.00 72.81 170 THR A N 1
ATOM 1325 C CA . THR A 1 170 ? 15.206 -8.999 -5.323 1.00 72.81 170 THR A CA 1
ATOM 1326 C C . THR A 1 170 ? 15.335 -10.392 -5.936 1.00 72.81 170 THR A C 1
ATOM 1328 O O . THR A 1 170 ? 14.354 -10.931 -6.434 1.00 72.81 170 THR A O 1
ATOM 1331 N N . GLY A 1 171 ? 16.535 -10.978 -5.943 1.00 75.12 171 GLY A N 1
ATOM 1332 C CA . GLY A 1 171 ? 16.810 -12.245 -6.626 1.00 75.12 171 GLY A CA 1
ATOM 1333 C C . GLY A 1 171 ? 16.965 -12.128 -8.149 1.00 75.12 171 GLY A C 1
ATOM 1334 O O . GLY A 1 171 ? 17.297 -13.125 -8.791 1.00 75.12 171 GLY A O 1
ATOM 1335 N N . LEU A 1 172 ? 16.809 -10.928 -8.725 1.00 78.06 172 LEU A N 1
ATOM 1336 C CA . LEU A 1 172 ? 16.935 -10.645 -10.161 1.00 78.06 172 LEU A CA 1
ATOM 1337 C C . LEU A 1 172 ? 18.407 -10.583 -10.602 1.00 78.06 172 LEU A C 1
ATOM 1339 O O . LEU A 1 172 ? 18.934 -9.541 -10.992 1.00 78.06 172 LEU A O 1
ATOM 1343 N N . LEU A 1 173 ? 19.110 -11.706 -10.477 1.00 81.00 173 LEU A N 1
ATOM 1344 C CA . LEU A 1 173 ? 20.546 -11.803 -10.732 1.00 81.00 173 LEU A CA 1
ATOM 1345 C C . LEU A 1 173 ? 20.851 -12.080 -12.210 1.00 81.00 173 LEU A C 1
ATOM 1347 O O . LEU A 1 173 ? 20.216 -12.924 -12.837 1.00 81.00 173 LEU A O 1
ATOM 1351 N N . ALA A 1 174 ? 21.937 -11.495 -12.726 1.00 81.56 174 ALA A N 1
ATOM 1352 C CA . ALA A 1 174 ? 22.400 -11.716 -14.103 1.00 81.56 174 ALA A CA 1
ATOM 1353 C C . ALA A 1 174 ? 22.659 -13.192 -14.452 1.00 81.56 174 ALA A C 1
ATOM 1355 O O . ALA A 1 174 ? 22.467 -13.611 -15.590 1.00 81.56 174 ALA A O 1
ATOM 1356 N N . LYS A 1 175 ? 23.040 -14.019 -13.468 1.00 80.56 175 LYS A N 1
ATOM 1357 C CA . LYS A 1 175 ? 23.215 -15.473 -13.656 1.00 80.56 175 LYS A CA 1
ATOM 1358 C C . LYS A 1 175 ? 21.905 -16.220 -13.962 1.00 80.56 175 LYS A C 1
ATOM 1360 O O . LYS A 1 175 ? 21.969 -17.352 -14.426 1.00 80.56 175 LYS A O 1
ATOM 1365 N N . TYR A 1 176 ? 20.761 -15.597 -13.686 1.00 78.62 176 TYR A N 1
ATOM 1366 C CA . TYR A 1 176 ? 19.415 -16.059 -14.035 1.00 78.62 176 TYR A CA 1
ATOM 1367 C C . TYR A 1 176 ? 18.870 -15.307 -15.269 1.00 78.62 176 TYR A C 1
ATOM 1369 O O . TYR A 1 176 ? 17.685 -15.319 -15.555 1.00 78.62 176 TYR A O 1
ATOM 1377 N N . GLY A 1 177 ? 19.738 -14.622 -16.025 1.00 78.94 177 GLY A N 1
ATOM 1378 C CA . GLY A 1 177 ? 19.367 -13.907 -17.248 1.00 78.94 177 GLY A CA 1
ATOM 1379 C C . GLY A 1 177 ? 18.709 -12.549 -17.033 1.00 78.94 177 GLY A C 1
ATOM 1380 O O . GLY A 1 177 ? 18.170 -11.993 -17.985 1.00 78.94 177 GLY A O 1
ATOM 1381 N N . TRP A 1 178 ? 18.763 -11.984 -15.832 1.00 82.50 178 TRP A N 1
ATOM 1382 C CA . TRP A 1 178 ? 18.225 -10.652 -15.569 1.00 82.50 178 TRP A CA 1
ATOM 1383 C C . TRP A 1 178 ? 19.221 -9.538 -15.880 1.00 82.50 178 TRP A C 1
ATOM 1385 O O . TRP A 1 178 ? 20.346 -9.538 -15.379 1.00 82.50 178 TRP A O 1
ATOM 1395 N N . GLU A 1 179 ? 18.783 -8.543 -16.644 1.00 82.81 179 GLU A N 1
ATOM 1396 C CA . GLU A 1 179 ? 19.465 -7.256 -16.761 1.00 82.81 179 GLU A CA 1
ATOM 1397 C C . GLU A 1 179 ? 18.634 -6.186 -16.048 1.00 82.81 179 GLU A C 1
ATOM 1399 O O . GLU A 1 179 ? 17.485 -5.915 -16.399 1.00 82.81 179 GLU A O 1
ATOM 1404 N N . PHE A 1 180 ? 19.225 -5.597 -15.012 1.00 80.00 180 PHE A N 1
ATOM 1405 C CA . PHE A 1 180 ? 18.612 -4.577 -14.170 1.00 80.00 180 PHE A CA 1
ATOM 1406 C C . PHE A 1 180 ? 19.286 -3.228 -14.414 1.00 80.00 180 PHE A C 1
ATOM 1408 O O . PHE A 1 180 ? 20.514 -3.139 -14.377 1.00 80.00 180 PHE A O 1
ATOM 1415 N N . LEU A 1 181 ? 18.488 -2.178 -14.616 1.00 78.62 181 LEU A N 1
ATOM 1416 C CA . LEU A 1 181 ? 19.000 -0.834 -14.889 1.00 78.62 181 LEU A CA 1
ATOM 1417 C C . LEU A 1 181 ? 18.777 0.136 -13.728 1.00 78.62 181 LEU A C 1
ATOM 1419 O O . LEU A 1 181 ? 19.661 0.932 -13.418 1.00 78.62 181 LEU A O 1
ATOM 1423 N N . ALA A 1 182 ? 17.604 0.102 -13.094 1.00 78.69 182 ALA A N 1
ATOM 1424 C CA . ALA A 1 182 ? 17.286 0.982 -11.973 1.00 78.69 182 ALA A CA 1
ATOM 1425 C C . ALA A 1 182 ? 16.068 0.504 -11.200 1.00 78.69 182 ALA A C 1
ATOM 1427 O O . ALA A 1 182 ? 15.263 -0.263 -11.703 1.00 78.69 182 ALA A O 1
ATOM 1428 N N . GLY A 1 183 ? 15.894 0.984 -9.978 1.00 79.62 183 GLY A N 1
ATOM 1429 C CA . GLY A 1 183 ? 14.738 0.631 -9.177 1.00 79.62 183 GLY A CA 1
ATOM 1430 C C . GLY A 1 183 ? 14.769 1.302 -7.823 1.00 79.62 183 GLY A C 1
ATOM 1431 O O . GLY A 1 183 ? 15.752 1.939 -7.442 1.00 79.62 183 GLY A O 1
ATOM 1432 N N . PHE A 1 184 ? 13.669 1.165 -7.105 1.00 77.44 184 PHE A N 1
ATOM 1433 C CA . PHE A 1 184 ? 13.490 1.749 -5.791 1.00 77.44 184 PHE A CA 1
ATOM 1434 C C . PHE A 1 184 ? 12.601 0.850 -4.940 1.00 77.44 184 PHE A C 1
ATOM 1436 O O . PHE A 1 184 ? 11.754 0.108 -5.436 1.00 77.44 184 PHE A O 1
ATOM 1443 N N . GLN A 1 185 ? 12.801 0.922 -3.632 1.00 77.25 185 GLN A N 1
ATOM 1444 C CA . GLN A 1 185 ? 11.870 0.344 -2.679 1.00 77.25 185 GLN A CA 1
ATOM 1445 C C . GLN A 1 185 ? 10.607 1.217 -2.635 1.00 77.25 185 GLN A C 1
ATOM 1447 O O . GLN A 1 185 ? 10.706 2.437 -2.525 1.00 77.25 185 GLN A O 1
ATOM 1452 N N . TRP A 1 186 ? 9.428 0.604 -2.707 1.00 76.12 186 TRP A N 1
ATOM 1453 C CA . TRP A 1 186 ? 8.125 1.289 -2.615 1.00 76.12 186 TRP A CA 1
ATOM 1454 C C . TRP A 1 186 ? 7.273 0.756 -1.453 1.00 76.12 186 TRP A C 1
ATOM 1456 O O . TRP A 1 186 ? 6.100 1.081 -1.293 1.00 76.12 186 TRP A O 1
ATOM 1466 N N . GLY A 1 187 ? 7.862 -0.070 -0.600 1.00 73.06 187 GLY A N 1
ATOM 1467 C CA . GLY A 1 187 ? 7.224 -0.547 0.610 1.00 73.06 187 GLY A CA 1
ATOM 1468 C C . GLY A 1 187 ? 8.163 -1.411 1.419 1.00 73.06 187 GLY A C 1
ATOM 1469 O O . GLY A 1 187 ? 9.128 -1.987 0.907 1.00 73.06 187 GLY A O 1
ATOM 1470 N N . GLY A 1 188 ? 7.927 -1.462 2.717 1.00 67.00 188 GLY A N 1
ATOM 1471 C CA . GLY A 1 188 ? 8.740 -2.283 3.587 1.00 67.00 188 GLY A CA 1
ATOM 1472 C C . GLY A 1 188 ? 8.153 -2.438 4.965 1.00 67.00 188 GLY A C 1
ATOM 1473 O O . GLY A 1 188 ? 7.311 -1.651 5.405 1.00 67.00 188 GLY A O 1
ATOM 1474 N N . SER A 1 189 ? 8.663 -3.451 5.642 1.00 63.06 189 SER A N 1
ATOM 1475 C CA . SER A 1 189 ? 8.473 -3.654 7.057 1.00 63.06 189 SER A CA 1
ATOM 1476 C C . SER A 1 189 ? 9.794 -3.883 7.771 1.00 63.06 189 SER A C 1
ATOM 1478 O O . SER A 1 189 ? 10.757 -4.402 7.211 1.00 63.06 189 SER A O 1
ATOM 1480 N N . GLY A 1 190 ? 9.832 -3.489 9.043 1.00 55.91 190 GLY A N 1
ATOM 1481 C CA . GLY A 1 190 ? 10.905 -3.862 9.964 1.00 55.91 190 GLY A CA 1
ATOM 1482 C C . GLY A 1 190 ? 10.920 -5.356 10.314 1.00 55.91 190 GLY A C 1
ATOM 1483 O O . GLY A 1 190 ? 11.877 -5.818 10.931 1.00 55.91 190 GLY A O 1
ATOM 1484 N N . HIS A 1 191 ? 9.886 -6.105 9.921 1.00 52.75 191 HIS A N 1
ATOM 1485 C CA . HIS A 1 191 ? 9.704 -7.519 10.215 1.00 52.75 191 HIS A CA 1
ATOM 1486 C C . HIS A 1 191 ? 9.274 -8.253 8.942 1.00 52.75 191 HIS A C 1
ATOM 1488 O O . HIS A 1 191 ? 8.115 -8.610 8.806 1.00 52.75 191 HIS A O 1
ATOM 1494 N N . GLU A 1 192 ? 10.206 -8.512 8.018 1.00 61.69 192 GLU A N 1
ATOM 1495 C CA . GLU A 1 192 ? 10.087 -9.642 7.075 1.00 61.69 192 GLU A CA 1
ATOM 1496 C C . GLU A 1 192 ? 9.379 -9.413 5.726 1.00 61.69 192 GLU A C 1
ATOM 1498 O O . GLU A 1 192 ? 9.037 -10.385 5.061 1.00 61.69 192 GLU A O 1
ATOM 1503 N N . GLY A 1 193 ? 9.213 -8.177 5.247 1.00 66.81 193 GLY A N 1
ATOM 1504 C CA . GLY A 1 193 ? 8.666 -7.939 3.906 1.00 66.81 193 GLY A CA 1
ATOM 1505 C C . GLY A 1 193 ? 9.153 -6.648 3.262 1.00 66.81 193 GLY A C 1
ATOM 1506 O O . GLY A 1 193 ? 9.059 -5.584 3.869 1.00 66.81 193 GLY A O 1
ATOM 1507 N N . THR A 1 194 ? 9.629 -6.697 2.020 1.00 73.75 194 THR A N 1
ATOM 1508 C CA . THR A 1 194 ? 9.967 -5.501 1.234 1.00 73.75 194 THR A CA 1
ATOM 1509 C C . THR A 1 194 ? 9.393 -5.590 -0.166 1.00 73.75 194 THR A C 1
ATOM 1511 O O . THR A 1 194 ? 9.349 -6.651 -0.785 1.00 73.75 194 THR A O 1
ATOM 1514 N N . SER A 1 195 ? 8.920 -4.453 -0.664 1.00 76.00 195 SER A N 1
ATOM 1515 C CA . SER A 1 195 ? 8.400 -4.334 -2.013 1.00 76.00 195 SER A CA 1
ATOM 1516 C C . SER A 1 195 ? 9.255 -3.343 -2.794 1.00 76.00 195 SER A C 1
ATOM 1518 O O . SER A 1 195 ? 9.630 -2.268 -2.309 1.00 76.00 195 SER A O 1
ATOM 1520 N N . HIS A 1 196 ? 9.561 -3.705 -4.034 1.00 78.94 196 HIS A N 1
ATOM 1521 C CA . HIS A 1 196 ? 10.427 -2.969 -4.943 1.00 78.94 196 HIS A CA 1
ATOM 1522 C C . HIS A 1 196 ? 9.734 -2.760 -6.287 1.00 78.94 196 HIS A C 1
ATOM 1524 O O . HIS A 1 196 ? 8.930 -3.586 -6.720 1.00 78.94 196 HIS A O 1
ATOM 1530 N N . VAL A 1 197 ? 10.076 -1.658 -6.944 1.00 80.50 197 VAL A N 1
ATOM 1531 C CA . VAL A 1 197 ? 9.739 -1.391 -8.341 1.00 80.50 197 VAL A CA 1
ATOM 1532 C C . VAL A 1 197 ? 11.048 -1.262 -9.094 1.00 80.50 197 VAL A C 1
ATOM 1534 O O . VAL A 1 197 ? 11.920 -0.472 -8.721 1.00 80.50 197 V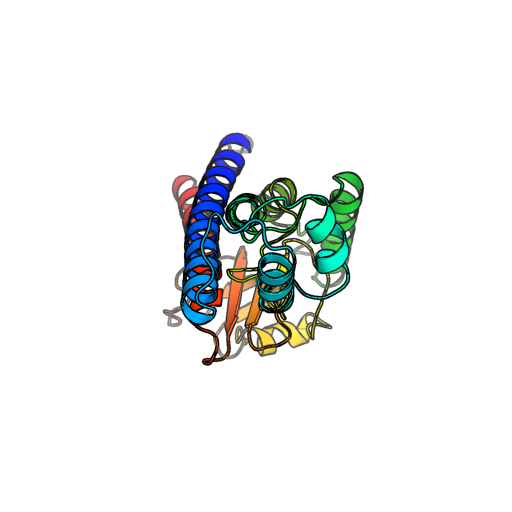AL A O 1
ATOM 1537 N N . VAL A 1 198 ? 11.213 -2.085 -10.118 1.00 81.75 198 VAL A N 1
ATOM 1538 C CA . VAL A 1 198 ? 12.490 -2.320 -10.786 1.00 81.75 198 VAL A CA 1
ATOM 1539 C C . VAL A 1 198 ? 12.326 -2.244 -12.290 1.00 81.75 198 VAL A C 1
ATOM 1541 O O . VAL A 1 198 ? 11.369 -2.754 -12.848 1.00 81.75 198 VAL A O 1
ATOM 1544 N N . TYR A 1 199 ? 13.256 -1.571 -12.945 1.00 82.19 199 TYR A N 1
ATOM 1545 C CA . TYR A 1 199 ? 13.326 -1.400 -14.381 1.00 82.19 199 TYR A CA 1
ATOM 1546 C C . TYR A 1 199 ? 14.386 -2.348 -14.933 1.00 82.19 199 TYR A C 1
ATOM 1548 O O . TYR A 1 199 ? 15.575 -2.214 -14.617 1.00 82.19 199 TYR A O 1
ATOM 1556 N N . GLY A 1 200 ? 13.952 -3.326 -15.722 1.00 81.31 200 GLY A N 1
ATOM 1557 C CA . GLY A 1 200 ? 14.814 -4.399 -16.203 1.00 81.31 200 GLY A CA 1
ATOM 1558 C C . GLY A 1 200 ? 14.158 -5.281 -17.260 1.00 81.31 200 GLY A C 1
ATOM 1559 O O . GLY A 1 200 ? 13.046 -5.014 -17.715 1.00 81.31 200 GLY A O 1
ATOM 1560 N N . ILE A 1 201 ? 14.890 -6.310 -17.677 1.00 82.88 201 ILE A N 1
ATOM 1561 C CA . ILE A 1 201 ? 14.505 -7.275 -18.713 1.00 82.88 201 ILE A CA 1
ATOM 1562 C C . ILE A 1 201 ? 14.999 -8.674 -18.323 1.00 82.88 201 ILE A C 1
ATOM 1564 O O . ILE A 1 201 ? 16.089 -8.817 -17.758 1.00 82.88 201 ILE A O 1
ATOM 1568 N N . CYS A 1 202 ? 14.214 -9.708 -18.632 1.00 81.62 202 CYS A N 1
ATOM 1569 C CA . CYS A 1 202 ? 14.635 -11.098 -18.513 1.00 81.62 202 CYS A CA 1
ATOM 1570 C C . CYS A 1 202 ? 15.050 -11.625 -19.890 1.00 81.62 202 CYS A C 1
ATOM 1572 O O . CYS A 1 202 ? 14.261 -11.712 -20.826 1.00 81.62 202 CYS A O 1
ATOM 1574 N N . THR A 1 203 ? 16.320 -11.985 -20.018 1.00 74.75 203 THR A N 1
ATOM 1575 C CA . THR A 1 203 ? 16.906 -12.548 -21.242 1.00 74.75 203 THR A CA 1
ATOM 1576 C C . THR A 1 203 ? 16.890 -14.079 -21.254 1.00 74.75 203 THR A C 1
ATOM 1578 O O . THR A 1 203 ? 17.203 -14.689 -22.279 1.00 74.75 203 THR A O 1
ATOM 1581 N N . ASN A 1 204 ? 16.515 -14.712 -20.135 1.00 73.38 204 ASN A N 1
ATOM 1582 C CA . ASN A 1 204 ? 16.416 -16.161 -20.005 1.00 73.38 204 ASN A CA 1
ATOM 1583 C C . ASN A 1 204 ? 15.001 -16.649 -20.344 1.00 73.38 204 ASN A C 1
ATOM 1585 O O . ASN A 1 204 ? 14.063 -16.450 -19.580 1.00 73.38 204 ASN A O 1
ATOM 1589 N N . LYS A 1 205 ? 14.862 -17.344 -21.476 1.00 64.69 205 LYS A N 1
ATOM 1590 C CA . LYS A 1 205 ? 13.576 -17.885 -21.946 1.00 64.69 205 LYS A CA 1
ATOM 1591 C C . LYS A 1 205 ? 13.075 -19.096 -21.154 1.00 64.69 205 LYS A C 1
ATOM 1593 O O . LYS A 1 205 ? 11.910 -19.450 -21.290 1.00 64.69 205 LYS A O 1
ATOM 1598 N N . ASP A 1 206 ? 13.935 -19.710 -20.343 1.00 63.28 206 ASP A N 1
ATOM 1599 C CA . ASP A 1 206 ? 13.581 -20.850 -19.489 1.00 63.28 206 ASP A CA 1
ATOM 1600 C C . ASP A 1 206 ? 13.091 -20.398 -18.092 1.00 63.28 206 ASP A C 1
ATOM 1602 O O . ASP A 1 206 ? 12.747 -21.221 -17.240 1.00 63.28 206 ASP A O 1
ATOM 1606 N N . GLU A 1 207 ? 13.061 -19.086 -17.824 1.00 60.62 207 GLU A N 1
ATOM 1607 C CA . GLU A 1 207 ? 12.615 -18.511 -16.552 1.00 60.62 207 GLU A CA 1
ATOM 1608 C C . GLU A 1 207 ? 11.077 -18.403 -16.492 1.00 60.62 207 GLU A C 1
ATOM 1610 O O . GLU A 1 207 ? 10.486 -17.345 -16.701 1.00 60.62 207 GLU A O 1
ATOM 1615 N N . HIS A 1 208 ? 10.411 -19.510 -16.157 1.00 54.38 208 HIS A N 1
ATOM 1616 C CA . HIS A 1 208 ? 8.940 -19.595 -16.091 1.00 54.38 208 HIS A CA 1
ATOM 1617 C C . HIS A 1 208 ? 8.269 -18.668 -15.063 1.00 54.38 208 HIS A C 1
ATOM 1619 O O . HIS A 1 208 ? 7.061 -18.460 -15.110 1.00 54.38 208 HIS A O 1
ATOM 1625 N N . HIS A 1 209 ? 9.019 -18.118 -14.105 1.00 52.06 209 HIS A N 1
ATOM 1626 C CA . HIS A 1 209 ? 8.443 -17.231 -13.091 1.00 52.06 209 HIS A CA 1
ATOM 1627 C C . HIS A 1 209 ? 8.167 -15.815 -13.609 1.00 52.06 209 HIS A C 1
ATOM 1629 O O . HIS A 1 209 ? 7.399 -15.089 -12.984 1.00 52.06 209 HIS A O 1
ATOM 1635 N N . PHE A 1 210 ? 8.743 -15.429 -14.753 1.00 54.56 210 PHE A N 1
ATOM 1636 C CA . PHE A 1 210 ? 8.622 -14.079 -15.304 1.00 54.56 210 PHE A CA 1
ATOM 1637 C C . PHE A 1 210 ? 8.540 -14.092 -16.836 1.00 54.56 210 PHE A C 1
ATOM 1639 O O . PHE A 1 210 ? 9.183 -13.283 -17.506 1.00 54.56 210 PHE A O 1
ATOM 1646 N N . GLU A 1 211 ? 7.705 -14.983 -17.388 1.00 50.97 211 GLU A N 1
ATOM 1647 C CA . GLU A 1 211 ? 7.498 -15.219 -18.834 1.00 50.97 211 GLU A CA 1
ATOM 1648 C C . GLU A 1 211 ? 7.168 -13.959 -19.669 1.00 50.97 211 GLU A C 1
ATOM 1650 O O . GLU A 1 211 ? 7.124 -14.025 -20.893 1.00 50.97 211 GLU A O 1
ATOM 1655 N N . LYS A 1 212 ? 6.950 -12.796 -19.039 1.00 52.00 212 LYS A N 1
ATOM 1656 C CA . LYS A 1 212 ? 6.516 -11.551 -19.688 1.00 52.00 212 LYS A CA 1
ATOM 1657 C C . LYS A 1 212 ? 7.602 -10.481 -19.876 1.00 52.00 212 LYS A C 1
ATOM 1659 O O . LYS A 1 212 ? 7.321 -9.461 -20.498 1.00 52.00 212 LYS A O 1
ATOM 1664 N N . ALA A 1 213 ? 8.829 -10.663 -19.383 1.00 59.41 213 ALA A N 1
ATOM 1665 C CA . ALA A 1 213 ? 9.863 -9.620 -19.460 1.00 59.41 213 ALA A CA 1
ATOM 1666 C C . ALA A 1 213 ? 10.807 -9.768 -20.672 1.00 59.41 213 ALA A C 1
ATOM 1668 O O . ALA A 1 213 ? 12.016 -9.628 -20.522 1.00 59.41 213 ALA A O 1
ATOM 1669 N N . GLU A 1 214 ? 10.277 -10.030 -21.875 1.00 63.78 214 GLU A N 1
ATOM 1670 C CA . GLU A 1 214 ? 11.080 -10.100 -23.118 1.00 63.78 214 GLU A CA 1
ATOM 1671 C C . GLU A 1 214 ? 11.540 -8.718 -23.626 1.00 63.78 214 GLU A C 1
ATOM 1673 O O . GLU A 1 214 ? 12.359 -8.614 -24.541 1.00 63.78 214 GLU A O 1
ATOM 1678 N N . THR A 1 215 ? 11.013 -7.644 -23.035 1.00 72.75 215 THR A N 1
ATOM 1679 C CA . THR A 1 215 ? 11.370 -6.254 -23.327 1.00 72.75 215 THR A CA 1
ATOM 1680 C C . THR A 1 215 ? 11.643 -5.489 -22.041 1.00 72.75 215 THR A C 1
ATOM 1682 O O . THR A 1 215 ? 11.085 -5.801 -20.992 1.00 72.75 215 THR A O 1
ATOM 1685 N N . LEU A 1 216 ? 12.471 -4.451 -22.139 1.00 78.38 216 LEU A N 1
ATOM 1686 C CA . LEU A 1 216 ? 12.811 -3.585 -21.017 1.00 78.38 216 LEU A CA 1
ATOM 1687 C C . LEU A 1 216 ? 11.572 -2.853 -20.476 1.00 78.38 216 LEU A C 1
ATOM 1689 O O . LEU A 1 216 ? 10.893 -2.148 -21.225 1.00 78.38 216 LEU A O 1
ATOM 1693 N N . GLY A 1 217 ? 11.298 -2.992 -19.178 1.00 78.62 217 GLY A N 1
ATOM 1694 C CA . GLY A 1 217 ? 10.091 -2.448 -18.558 1.00 78.62 217 GLY A CA 1
ATOM 1695 C C . GLY A 1 217 ? 10.155 -2.379 -17.034 1.00 78.62 217 GLY A C 1
ATOM 1696 O O . GLY A 1 217 ? 11.103 -2.855 -16.410 1.00 78.62 217 GLY A O 1
ATOM 1697 N N . TRP A 1 218 ? 9.138 -1.748 -16.440 1.00 81.06 218 TRP A N 1
ATOM 1698 C CA . TRP A 1 218 ? 8.943 -1.724 -14.991 1.00 81.06 218 TRP A CA 1
ATOM 1699 C C . TRP A 1 218 ? 8.310 -3.031 -14.506 1.00 81.06 218 TRP A C 1
ATOM 1701 O O . TRP A 1 218 ? 7.371 -3.543 -15.110 1.00 81.06 218 TRP A O 1
ATOM 1711 N N . LEU A 1 219 ? 8.822 -3.544 -13.396 1.00 78.12 219 LEU A N 1
ATOM 1712 C CA . LEU A 1 219 ? 8.455 -4.805 -12.771 1.00 78.12 219 LEU A CA 1
ATOM 1713 C C . LEU A 1 219 ? 8.294 -4.575 -11.268 1.00 78.12 219 LEU A C 1
ATOM 1715 O O . LEU A 1 219 ? 9.043 -3.814 -10.652 1.00 78.12 219 LEU A O 1
ATOM 1719 N N . TYR A 1 220 ? 7.317 -5.248 -10.676 1.00 78.44 220 TYR A N 1
ATOM 1720 C CA . TYR A 1 220 ? 7.004 -5.152 -9.256 1.00 78.44 220 TYR A CA 1
ATOM 1721 C C . TYR A 1 220 ? 7.481 -6.429 -8.575 1.00 78.44 220 TYR A C 1
ATOM 1723 O O . TYR A 1 220 ? 7.107 -7.526 -8.980 1.00 78.44 220 TYR A O 1
ATOM 1731 N N . VAL A 1 221 ? 8.337 -6.288 -7.565 1.00 75.25 221 VAL A N 1
ATOM 1732 C CA . VAL A 1 221 ? 8.945 -7.424 -6.864 1.00 75.25 221 VAL A CA 1
ATOM 1733 C C . VAL A 1 221 ? 8.640 -7.320 -5.387 1.00 75.25 221 VAL A C 1
ATOM 1735 O O . VAL A 1 221 ? 8.898 -6.288 -4.766 1.00 75.25 221 VAL A O 1
ATOM 1738 N N . MET A 1 222 ? 8.128 -8.401 -4.814 1.00 74.81 222 MET A N 1
ATOM 1739 C CA . MET A 1 222 ? 7.886 -8.504 -3.383 1.00 74.81 222 MET A CA 1
ATOM 1740 C C . MET A 1 222 ? 8.697 -9.652 -2.804 1.00 74.81 222 MET A C 1
ATOM 1742 O O . MET A 1 222 ? 8.800 -10.729 -3.388 1.00 74.81 222 MET A O 1
ATOM 1746 N N . THR A 1 223 ? 9.323 -9.386 -1.667 1.00 70.69 223 THR A N 1
ATOM 1747 C CA . THR A 1 223 ? 10.191 -10.325 -0.964 1.00 70.69 223 THR A CA 1
ATOM 1748 C C . THR A 1 223 ? 9.720 -10.442 0.472 1.00 70.69 223 THR A C 1
ATOM 1750 O O . THR A 1 223 ? 9.665 -9.432 1.171 1.00 70.69 223 THR A O 1
ATOM 1753 N N . TYR A 1 224 ? 9.383 -11.662 0.899 1.00 68.88 224 TYR A N 1
ATOM 1754 C CA . TYR A 1 224 ? 8.806 -11.954 2.213 1.00 68.88 224 TYR A CA 1
ATOM 1755 C C . TYR A 1 224 ? 9.592 -13.030 2.969 1.00 68.88 224 TYR A C 1
ATOM 1757 O O . TYR A 1 224 ? 10.224 -13.898 2.363 1.00 68.88 224 TYR A O 1
ATOM 1765 N N . SER A 1 225 ? 9.488 -13.010 4.296 1.00 59.19 225 SER A N 1
ATOM 1766 C CA . SER A 1 225 ? 9.803 -14.130 5.182 1.00 59.19 225 SER A CA 1
ATOM 1767 C C . SER A 1 225 ? 8.513 -14.757 5.739 1.00 59.19 225 SER A C 1
ATOM 1769 O O . SER A 1 225 ? 7.449 -14.141 5.740 1.00 59.19 225 SER A O 1
ATOM 1771 N N . TYR A 1 226 ? 8.581 -16.044 6.088 1.00 53.25 226 TYR A N 1
ATOM 1772 C CA . TYR A 1 226 ? 7.433 -16.960 6.121 1.00 53.25 226 TYR A CA 1
ATOM 1773 C C . TYR A 1 226 ? 6.417 -16.735 7.265 1.00 53.25 226 TYR A C 1
ATOM 1775 O O . TYR A 1 226 ? 5.337 -17.324 7.209 1.00 53.25 226 TYR A O 1
ATOM 1783 N N . ASP A 1 227 ? 6.687 -15.893 8.269 1.00 54.41 227 ASP A N 1
ATOM 1784 C CA . ASP A 1 227 ? 5.974 -15.964 9.559 1.00 54.41 227 ASP A CA 1
ATOM 1785 C C . ASP A 1 227 ? 4.794 -14.972 9.739 1.00 54.41 227 ASP A C 1
ATOM 1787 O O . ASP A 1 227 ? 4.123 -14.997 10.772 1.00 54.41 227 ASP A O 1
ATOM 1791 N N . GLN A 1 228 ? 4.454 -14.138 8.743 1.00 54.03 228 GLN A N 1
ATOM 1792 C CA . GLN A 1 228 ? 3.403 -13.089 8.846 1.00 54.03 228 GLN A CA 1
ATOM 1793 C C . GLN A 1 228 ? 2.338 -13.132 7.720 1.00 54.03 228 GLN A C 1
ATOM 1795 O O . GLN A 1 228 ? 1.769 -12.113 7.321 1.00 54.03 228 GLN A O 1
ATOM 1800 N N . VAL A 1 229 ? 2.037 -14.328 7.208 1.00 57.06 229 VAL A N 1
ATOM 1801 C CA . VAL A 1 229 ? 1.286 -14.584 5.957 1.00 57.06 229 VAL A CA 1
ATOM 1802 C C . VAL A 1 229 ? -0.039 -13.814 5.807 1.00 57.06 229 VAL A C 1
ATOM 1804 O O . VAL A 1 229 ? -0.345 -13.352 4.713 1.00 57.06 229 VAL A O 1
ATOM 1807 N N . GLU A 1 230 ? -0.845 -13.642 6.860 1.00 60.56 230 GLU A N 1
ATOM 1808 C CA . GLU A 1 230 ? -2.214 -13.109 6.706 1.00 60.56 230 GLU A CA 1
ATOM 1809 C C . GLU A 1 230 ? -2.283 -11.599 6.423 1.00 60.56 230 GLU A C 1
ATOM 1811 O O . GLU A 1 230 ? -3.129 -11.167 5.641 1.00 60.56 230 GLU A O 1
ATOM 1816 N N . VAL A 1 231 ? -1.402 -10.790 7.026 1.00 59.25 231 VAL A N 1
ATOM 1817 C CA . VAL A 1 231 ? -1.360 -9.327 6.819 1.00 59.25 231 VAL A CA 1
ATOM 1818 C C . VAL A 1 231 ? -0.852 -9.018 5.415 1.00 59.25 231 VAL A C 1
ATOM 1820 O O . VAL A 1 231 ? -1.441 -8.207 4.697 1.00 59.25 231 VAL A O 1
ATOM 1823 N N . TYR A 1 232 ? 0.219 -9.704 5.011 1.00 61.00 232 TYR A N 1
ATOM 1824 C CA . TYR A 1 232 ? 0.814 -9.525 3.694 1.00 61.00 232 TYR A CA 1
ATOM 1825 C C . TYR A 1 232 ? -0.063 -10.073 2.589 1.00 61.00 232 TYR A C 1
ATOM 1827 O O . TYR A 1 232 ? -0.124 -9.426 1.560 1.00 61.00 232 TYR A O 1
ATOM 1835 N N . LYS A 1 233 ? -0.826 -11.149 2.810 1.00 67.31 233 LYS A N 1
ATOM 1836 C CA . LYS A 1 233 ? -1.728 -11.700 1.793 1.00 67.31 233 LYS A CA 1
ATOM 1837 C C . LYS A 1 233 ? -2.686 -10.663 1.201 1.00 67.31 233 LYS A C 1
ATOM 1839 O O . LYS A 1 233 ? -2.876 -10.646 -0.001 1.00 67.31 233 LYS A O 1
ATOM 1844 N N . TYR A 1 234 ? -3.293 -9.785 2.004 1.00 69.12 234 TYR A N 1
ATOM 1845 C CA . TYR A 1 234 ? -4.227 -8.783 1.461 1.00 69.12 234 TYR A CA 1
ATOM 1846 C C . TYR A 1 234 ? -3.531 -7.644 0.712 1.00 69.12 234 TYR A C 1
ATOM 1848 O O . TYR A 1 234 ? -4.119 -7.046 -0.189 1.00 69.12 234 TYR A O 1
ATOM 1856 N N . LEU A 1 235 ? -2.307 -7.308 1.123 1.00 68.44 235 LEU A N 1
ATOM 1857 C CA . LEU A 1 235 ? -1.470 -6.333 0.427 1.00 68.44 235 LEU A CA 1
ATOM 1858 C C . LEU A 1 235 ? -0.942 -6.920 -0.883 1.00 68.44 235 LEU A C 1
ATOM 1860 O O . LEU A 1 235 ? -0.992 -6.244 -1.900 1.00 68.44 235 LEU A O 1
ATOM 1864 N N . ASP A 1 236 ? -0.495 -8.170 -0.836 1.00 68.06 236 ASP A N 1
ATOM 1865 C CA . ASP A 1 236 ? -0.038 -8.994 -1.949 1.00 68.06 236 ASP A CA 1
ATOM 1866 C C . ASP A 1 236 ? -1.159 -9.149 -2.975 1.00 68.06 236 ASP A C 1
ATOM 1868 O O . ASP A 1 236 ? -1.015 -8.646 -4.076 1.00 68.06 236 ASP A O 1
ATOM 1872 N N . GLU A 1 237 ? -2.345 -9.623 -2.566 1.00 72.88 237 GLU A N 1
ATOM 1873 C CA . GLU A 1 237 ? -3.546 -9.687 -3.416 1.00 72.88 237 GLU A CA 1
ATOM 1874 C C . GLU A 1 237 ? -3.851 -8.344 -4.098 1.00 72.88 237 GLU A C 1
ATOM 1876 O O . GLU A 1 237 ? -4.226 -8.323 -5.263 1.00 72.88 237 GLU A O 1
ATOM 1881 N N . PHE A 1 238 ? -3.717 -7.208 -3.397 1.00 74.25 238 PHE A N 1
ATOM 1882 C CA . PHE A 1 238 ? -3.938 -5.897 -4.015 1.00 74.25 238 PHE A CA 1
ATOM 1883 C C . PHE A 1 238 ? -2.830 -5.530 -5.006 1.00 74.25 238 PHE A C 1
ATOM 1885 O O . PHE A 1 238 ? -3.137 -4.974 -6.057 1.00 74.25 238 PHE A O 1
ATOM 1892 N N . VAL A 1 239 ? -1.561 -5.786 -4.673 1.00 71.25 239 VAL A N 1
ATOM 1893 C CA . VAL A 1 239 ? -0.428 -5.514 -5.566 1.00 71.25 239 VAL A CA 1
ATOM 1894 C C . VAL A 1 239 ? -0.480 -6.429 -6.791 1.00 71.25 239 VAL A C 1
ATOM 1896 O O . VAL A 1 239 ? -0.234 -5.943 -7.887 1.00 71.25 239 VAL A O 1
ATOM 1899 N N . GLU A 1 240 ? -0.857 -7.695 -6.637 1.00 71.88 240 GLU A N 1
ATOM 1900 C CA . GLU A 1 240 ? -1.118 -8.647 -7.720 1.00 71.88 240 GLU A CA 1
ATOM 1901 C C . GLU A 1 240 ? -2.305 -8.197 -8.580 1.00 71.88 240 GLU A C 1
ATOM 1903 O O . GLU A 1 240 ? -2.146 -7.990 -9.777 1.00 71.88 240 GLU A O 1
ATOM 1908 N N . ASP A 1 241 ? -3.469 -7.915 -7.983 1.00 70.12 241 ASP A N 1
ATOM 1909 C CA . ASP A 1 241 ? -4.640 -7.378 -8.698 1.00 70.12 241 ASP A CA 1
ATOM 1910 C C . ASP A 1 241 ? -4.294 -6.095 -9.480 1.00 70.12 241 ASP A C 1
ATOM 1912 O O . ASP A 1 241 ? -4.856 -5.805 -10.539 1.00 70.12 241 ASP A O 1
ATOM 1916 N N . TYR A 1 242 ? -3.401 -5.282 -8.919 1.00 68.75 242 TYR A N 1
ATOM 1917 C CA . TYR A 1 242 ? -2.903 -4.050 -9.508 1.00 68.75 242 TYR A CA 1
ATOM 1918 C C . TYR A 1 242 ? -1.955 -4.308 -10.684 1.00 68.75 242 TYR A C 1
ATOM 1920 O O . TYR A 1 242 ? -2.108 -3.672 -11.730 1.00 68.75 242 TYR A O 1
ATOM 1928 N N . THR A 1 243 ? -0.988 -5.217 -10.538 1.00 67.31 243 THR A N 1
ATOM 1929 C CA . THR A 1 243 ? -0.040 -5.558 -11.607 1.00 67.31 243 THR A CA 1
ATOM 1930 C C . THR A 1 243 ? -0.738 -6.290 -12.745 1.00 67.31 243 THR A C 1
ATOM 1932 O O . THR A 1 243 ? -0.431 -6.021 -13.905 1.00 67.31 243 THR A O 1
ATOM 1935 N N . GLU A 1 244 ? -1.718 -7.139 -12.441 1.00 66.12 244 GLU A N 1
ATOM 1936 C CA . GLU A 1 244 ? -2.591 -7.782 -13.423 1.00 66.12 244 GLU A CA 1
ATOM 1937 C C . GLU A 1 244 ? -3.435 -6.753 -14.175 1.00 66.12 244 GLU A C 1
ATOM 1939 O O . GLU A 1 244 ? -3.414 -6.737 -15.404 1.00 66.12 244 GLU A O 1
ATOM 1944 N N . ALA A 1 245 ? -4.103 -5.833 -13.468 1.00 64.19 245 ALA A N 1
ATOM 1945 C CA . ALA A 1 245 ? -4.875 -4.767 -14.112 1.00 64.19 245 ALA A CA 1
ATOM 1946 C C . ALA A 1 245 ? -4.001 -3.892 -15.027 1.00 64.19 245 ALA A C 1
ATOM 1948 O O . ALA A 1 245 ? -4.437 -3.478 -16.103 1.00 64.19 245 ALA A O 1
ATOM 1949 N N . TYR A 1 246 ? -2.756 -3.625 -14.625 1.00 62.12 246 TYR A N 1
ATOM 1950 C CA . TYR A 1 246 ? -1.786 -2.934 -15.468 1.00 62.12 246 TYR A CA 1
ATOM 1951 C C . TYR A 1 246 ? -1.397 -3.766 -16.699 1.00 62.12 246 TYR A C 1
ATOM 1953 O O . TYR A 1 246 ? -1.417 -3.252 -17.816 1.00 62.12 246 TYR A O 1
ATOM 1961 N N . ALA A 1 247 ? -1.092 -5.053 -16.521 1.00 61.72 247 ALA A N 1
ATOM 1962 C CA . ALA A 1 247 ? -0.731 -5.945 -17.618 1.00 61.72 247 ALA A CA 1
ATOM 1963 C C . ALA A 1 247 ? -1.864 -6.072 -18.647 1.00 61.72 247 ALA A C 1
ATOM 1965 O O . ALA A 1 247 ? -1.615 -5.922 -19.841 1.00 61.72 247 ALA A O 1
ATOM 1966 N N . GLU A 1 248 ? -3.111 -6.245 -18.202 1.00 61.44 248 GLU A N 1
ATOM 1967 C CA . GLU A 1 248 ? -4.292 -6.241 -19.074 1.00 61.44 248 GLU A CA 1
ATOM 1968 C C . GLU A 1 248 ? -4.401 -4.924 -19.854 1.00 61.44 248 GLU A C 1
ATOM 1970 O O . GLU A 1 248 ? -4.635 -4.929 -21.066 1.00 61.44 248 GLU A O 1
ATOM 1975 N N . MET A 1 249 ? -4.177 -3.787 -19.187 1.00 58.22 249 MET A N 1
ATOM 1976 C CA . MET A 1 249 ? -4.156 -2.477 -19.838 1.00 58.22 249 MET A CA 1
ATOM 1977 C C . MET A 1 249 ? -3.021 -2.319 -20.850 1.00 58.22 249 MET A C 1
ATOM 1979 O O . MET A 1 249 ? -3.197 -1.571 -21.802 1.00 58.22 249 MET A O 1
ATOM 1983 N N . CYS A 1 250 ? -1.879 -2.980 -20.685 1.00 52.62 250 CYS A N 1
ATOM 1984 C CA . CYS A 1 250 ? -0.798 -2.950 -21.671 1.00 52.62 250 CYS A CA 1
ATOM 1985 C C . CYS A 1 250 ? -1.044 -3.920 -22.839 1.00 52.62 250 CYS A C 1
ATOM 1987 O O . CYS A 1 250 ? -0.727 -3.594 -23.981 1.00 52.62 250 CYS A O 1
ATOM 1989 N N . GLU A 1 251 ? -1.641 -5.086 -22.581 1.00 49.62 251 GLU A N 1
ATOM 1990 C CA . GLU A 1 251 ? -1.892 -6.135 -23.582 1.00 49.62 251 GLU A CA 1
ATOM 1991 C C . GLU A 1 251 ? -2.986 -5.754 -24.593 1.00 49.62 251 GLU A C 1
ATOM 1993 O O . GLU A 1 251 ? -2.918 -6.149 -25.754 1.00 49.62 251 GLU A O 1
ATOM 1998 N N . HIS A 1 252 ? -3.960 -4.923 -24.209 1.00 43.62 252 HIS A N 1
ATOM 1999 C CA . HIS A 1 252 ? -5.007 -4.443 -25.127 1.00 43.62 252 HIS A CA 1
ATOM 2000 C C . HIS A 1 252 ? -4.514 -3.374 -26.132 1.00 43.62 252 HIS A C 1
ATOM 2002 O O . HIS A 1 252 ? -5.324 -2.795 -26.860 1.00 43.62 252 HIS A O 1
ATOM 2008 N N . TRP A 1 253 ? -3.208 -3.081 -26.138 1.00 39.81 253 TRP A N 1
ATOM 2009 C CA . TRP A 1 253 ? -2.585 -1.944 -26.830 1.00 39.81 253 TRP A CA 1
ATOM 2010 C C . TRP A 1 253 ? -1.352 -2.334 -27.663 1.00 39.81 253 TRP A C 1
ATOM 2012 O O . TRP A 1 253 ? -0.699 -1.446 -28.217 1.00 39.81 253 TRP A O 1
ATOM 2022 N N . GLY A 1 254 ? -1.053 -3.638 -27.753 1.00 34.94 254 GLY A N 1
ATOM 2023 C CA . GLY A 1 254 ? -0.013 -4.224 -28.611 1.00 34.94 254 GLY A CA 1
ATOM 2024 C C . GLY A 1 254 ? -0.507 -4.595 -30.004 1.00 34.94 254 GLY A C 1
ATOM 2025 O O . GLY A 1 254 ? -1.636 -5.125 -30.114 1.00 34.94 254 GLY A O 1
#

Radius of gyration: 21.22 Å; chains: 1; bounding box: 47×41×71 Å